Protein 8UK7 (pdb70)

GO terms:
  GO:0043708 cell adhesion involved in biofilm formation (P, IMP)
  GO:0000155 phosphorelay sensor kinase activity (F, IDA)
  GO:0004673 protein histidine kinase activity (F, EXP)
  GO:0005886 plasma membrane (C, EXP)
  GO:0042802 identical protein binding (F, IPI)
  GO:0005515 protein binding (F, IPI)
  GO:0004721 phosphoprotein phosphatase activity (F, IDA)
  GO:0005515 protein binding (F, IDA)
  GO:0005886 plasma membrane (C, IDA)
  GO:0046777 protein autophosphorylation (P, IDA)
  GO:0036460 cellular response to cell envelope stress (P, TAS)
  GO:0007165 signal transduction (P, TAS)
  GO:0000155 phosphorelay sensor kinase activity (F, IMP)
  GO:0009314 response to radiation (P, IMP)

Radius of gyration: 19.1 Å; Cα contacts (8 Å, |Δi|>4): 388; chains: 2; bounding box: 47×44×58 Å

Sequence (233 aa):
MTELLDSEQRRQGLMIEQHVEAELANDPPNDDLMWWRRLFRAIDKWAPPGQRRLLLVTTEGRVIGAERSEMQIIRNFIGQADNADHPQKKKYGRVELLVGPFSVRDGEDNYQLYLIRPASQMTELLDSEQRQGLMIEQHVEAELANDPPNDLMWWRRLFRAIDKWAPPGQRLLLVTTEGRVVIGAERSEMQIIRNFIGQADNADHPQKKKYGRVELVGPFSVRDGEDNYQLYLIRPAS

Nearest PDB structures (foldseek):
  8uk7-assembly1_A  TM=1.009E+00  e=1.358E-24  Escherichia coli K-12
  3v67-assembly1_B  TM=7.926E-01  e=1.369E-06  Vibrio parahaemolyticus
  5ltv-assembly1_A  TM=3.594E-01  e=3.040E-01  Pse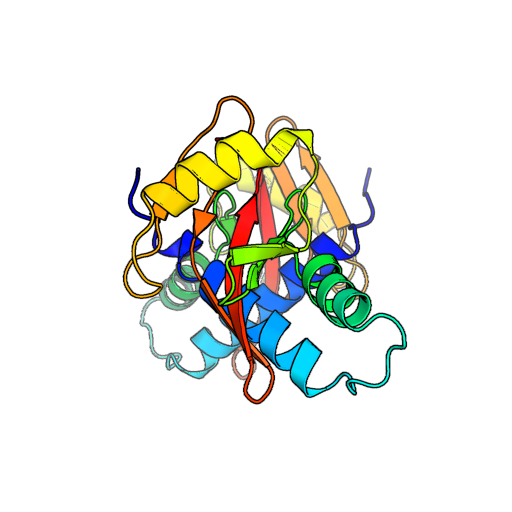udomonas aeruginosa
  8ugb-assembly1_A  TM=2.875E-01  e=7.026E+00  Bos taurus
  8uk7-assembly1_A  TM=9.968E-01  e=1.316E-22  Escherichia coli K-12

Structure (mmCIF, N/CA/C/O backbone):
data_8UK7
#
_entry.id   8UK7
#
_cell.length_a   37.160
_cell.length_b   43.163
_cell.length_c   186.981
_cell.angle_alpha   90.000
_cell.angle_beta   90.000
_cell.angle_gamma   90.000
#
_symmetry.space_group_name_H-M   'P 21 21 21'
#
loop_
_entity.id
_entity.type
_entity.pdbx_description
1 polymer 'Sensor histidine kinase CpxA'
2 water water
#
loop_
_atom_site.group_PDB
_atom_site.id
_atom_site.type_symbol
_atom_site.label_atom_id
_atom_site.label_alt_id
_atom_site.label_comp_id
_atom_site.label_asym_id
_atom_site.label_entity_id
_atom_site.label_seq_id
_atom_site.pdbx_PDB_ins_code
_atom_site.Cartn_x
_atom_site.Cartn_y
_atom_site.Cartn_z
_atom_site.occupancy
_atom_site.B_iso_or_equiv
_atom_site.auth_seq_id
_atom_site.auth_comp_id
_atom_site.auth_asym_id
_atom_site.auth_atom_id
_atom_site.pdbx_PDB_model_num
ATOM 1 N N . MET A 1 10 ? -11.83701 42.97693 23.47729 1.000 79.26670 2 MET A N 1
ATOM 2 C CA . MET A 1 10 ? -12.57918 41.71795 23.40993 1.000 76.04499 2 MET A CA 1
ATOM 3 C C . MET A 1 10 ? -12.48477 41.20198 22.00205 1.000 75.55428 2 MET A C 1
ATOM 4 O O . MET A 1 10 ? -12.72058 41.95845 21.06738 1.000 86.95957 2 MET A O 1
ATOM 18 N N . THR A 1 11 ? -12.17977 39.92022 21.82195 1.000 75.95886 3 THR A N 1
ATOM 19 C CA . THR A 1 11 ? -11.89759 39.38365 20.49679 1.000 70.43517 3 THR A CA 1
ATOM 20 C C . THR A 1 11 ? -12.70361 38.12639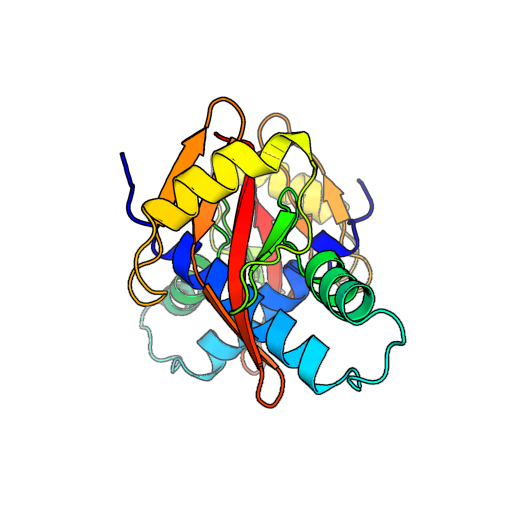 20.19493 1.000 68.34260 3 THR A C 1
ATOM 21 O O . THR A 1 11 ? -13.03047 37.33820 21.08327 1.000 65.66918 3 THR A O 1
ATOM 32 N N . GLU A 1 12 ? -13.00670 37.94204 18.91025 1.000 68.07227 4 GLU A N 1
ATOM 33 C CA . GLU A 1 12 ? -13.70764 36.74269 18.47888 1.000 66.41487 4 GLU A CA 1
ATOM 34 C C . GLU A 1 12 ? -12.80031 35.52862 18.60731 1.000 60.94233 4 GLU A C 1
ATOM 35 O O . GLU A 1 12 ? -11.59328 35.59278 18.35674 1.000 65.71674 4 GLU A O 1
ATOM 47 N N . LEU A 1 13 ? -13.39336 34.39348 18.95641 1.000 58.21381 5 LEU A N 1
ATOM 48 C CA . LEU A 1 13 ? -12.63319 33.15107 18.99264 1.000 55.23040 5 LEU A CA 1
ATOM 49 C C . LEU A 1 13 ? -12.37482 32.60500 17.58523 1.000 63.17253 5 LEU A C 1
ATOM 50 O O . LEU A 1 13 ? -13.16378 32.79570 16.65617 1.000 58.35994 5 LEU A O 1
ATOM 66 N N . LEU A 1 14 ? -11.22677 31.95266 17.42724 1.000 56.00053 6 LEU A N 1
ATOM 67 C CA . LEU A 1 14 ? -10.94704 31.13920 16.25228 1.000 55.86246 6 LEU A CA 1
ATOM 68 C C . LEU A 1 14 ? -11.81397 29.88019 16.28510 1.000 54.48651 6 LEU A C 1
ATOM 69 O O . LEU A 1 14 ? -12.23308 29.42542 17.35476 1.000 55.86954 6 LEU A O 1
ATOM 85 N N . ASP A 1 15 ? -12.06502 29.28731 15.09946 1.000 51.73725 7 ASP A N 1
ATOM 86 C CA . ASP A 1 15 ? -12.85568 28.05287 15.11829 1.000 50.04718 7 ASP A CA 1
ATOM 87 C C . ASP A 1 15 ? -12.23174 27.04083 16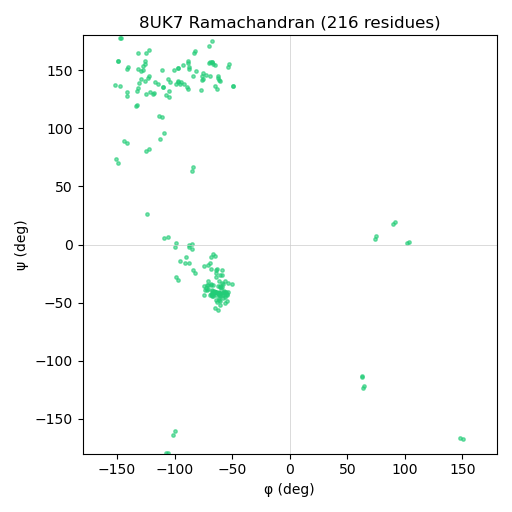.08177 1.000 44.99572 7 ASP A C 1
ATOM 88 O O . ASP A 1 15 ? -12.94267 26.36025 16.83196 1.000 44.68296 7 ASP A O 1
ATOM 97 N N . SER A 1 16 ? -10.88840 26.93612 16.08053 1.000 45.06563 8 SER A N 1
ATOM 98 C CA . SER A 1 16 ? -10.23607 25.98875 16.97308 1.000 44.60149 8 SER A CA 1
ATOM 99 C C . SER A 1 16 ? -10.52887 26.26968 18.45044 1.000 45.24521 8 SER A C 1
ATOM 100 O O . SER A 1 16 ? -10.60575 25.34292 19.24274 1.000 42.54441 8 SER A O 1
ATOM 108 N N . GLU A 1 17 ? -10.64040 27.54786 18.83315 1.000 47.17266 9 GLU A N 1
ATOM 109 C CA . GLU A 1 17 ? -10.88151 27.90129 20.21738 1.000 44.52015 9 GLU A CA 1
ATOM 110 C C . GLU A 1 17 ? -12.31616 27.59222 20.59733 1.000 42.64418 9 GLU A C 1
ATOM 111 O O . GLU A 1 17 ? -12.54955 27.04498 21.65519 1.000 43.69589 9 GLU A O 1
ATOM 123 N N . GLN A 1 18 ? -13.26515 27.84652 19.68942 1.000 41.28926 10 GLN A N 1
ATOM 124 C CA . GLN A 1 18 ? -14.65011 27.44534 19.93955 1.000 46.54874 10 GLN A CA 1
ATOM 125 C C . GLN A 1 18 ? -14.76858 25.92759 20.09522 1.000 41.30762 10 GLN A C 1
ATOM 126 O O . GLN A 1 18 ? -15.47943 25.44274 20.98335 1.000 43.44845 10 GLN A O 1
ATOM 140 N N A ARG A 1 19 ? -14.09070 25.16865 19.22115 0.390 44.10524 11 ARG A N 1
ATOM 141 N N B ARG A 1 19 ? -14.13074 25.15856 19.19730 0.610 44.12180 11 ARG A N 1
ATOM 142 C CA A ARG A 1 19 ? -14.17536 23.71452 19.26623 0.390 43.40366 11 ARG A CA 1
ATOM 143 C CA B ARG A 1 19 ? -14.18949 23.70442 19.31122 0.610 43.38614 11 ARG A CA 1
ATOM 144 C C A ARG A 1 19 ? -13.51191 23.15061 20.51146 0.390 42.56219 11 ARG A C 1
ATOM 145 C C B ARG A 1 19 ? -13.60726 23.24468 20.63127 0.610 42.74981 11 ARG A C 1
ATOM 146 O O A ARG A 1 19 ? -13.94403 22.10600 21.01879 0.390 38.62941 11 ARG A O 1
ATOM 147 O O B ARG A 1 19 ? -14.17842 22.38170 21.31919 0.610 39.11483 11 ARG A O 1
ATOM 188 N N . GLN A 1 20 ? -12.46957 23.82481 21.01460 1.000 39.97926 12 GLN A N 1
ATOM 189 C CA . GLN A 1 20 ? -11.84554 23.39339 22.26345 1.000 39.80271 12 GLN A CA 1
ATOM 190 C C . GLN A 1 20 ? -12.77232 23.62623 23.44890 1.000 32.70482 12 GLN A C 1
ATOM 191 O O . GLN A 1 20 ? -12.87817 22.77686 24.32342 1.000 35.10229 12 GLN A O 1
ATOM 206 N N . GLY A 1 21 ? -13.36484 24.81990 23.52604 1.000 40.02393 13 GLY A N 1
ATOM 207 C CA . GLY A 1 21 ? -14.30198 25.11145 24.59807 1.000 39.42979 13 GLY A CA 1
ATOM 208 C C . GLY A 1 21 ? -15.47772 24.15188 24.64016 1.000 42.71710 13 GLY A C 1
ATOM 209 O O . GLY A 1 21 ? -15.84731 23.65931 25.70995 1.000 41.25120 13 GLY A O 1
ATOM 213 N N . LEU A 1 22 ? -16.09179 23.87888 23.47539 1.000 39.76349 14 LEU A N 1
ATOM 214 C CA . LEU A 1 22 ? -17.23010 22.95477 23.46123 1.000 38.54035 14 LEU A CA 1
ATOM 215 C C . LEU A 1 22 ? -16.80209 21.58595 23.93920 1.000 43.54036 14 LEU A C 1
ATOM 216 O O . LEU A 1 22 ? -17.50170 20.90616 24.69289 1.000 41.75694 14 LEU A O 1
ATOM 232 N N . MET A 1 23 ? -15.62241 21.16362 23.50605 1.000 40.72605 15 MET A N 1
ATOM 233 C CA . MET A 1 23 ? -15.10283 19.87640 23.87799 1.000 33.39287 15 MET A CA 1
ATOM 234 C C . MET A 1 23 ? -14.85081 19.78823 25.36609 1.000 38.18598 15 MET A C 1
ATOM 235 O O . MET A 1 23 ? -15.24825 18.81399 26.02658 1.000 38.81171 15 MET A O 1
ATOM 249 N N . ILE A 1 24 ? -14.27815 20.83854 25.92586 1.000 37.13666 16 ILE A N 1
ATOM 250 C CA . ILE A 1 24 ? -13.98296 20.82839 27.35638 1.000 39.22494 16 ILE A CA 1
ATOM 251 C C . ILE A 1 24 ? -15.28787 20.87179 28.17615 1.000 37.71827 16 ILE A C 1
ATOM 252 O O . ILE A 1 24 ? -15.41940 20.16419 29.18540 1.000 37.99870 16 ILE A O 1
ATOM 268 N N . GLU A 1 25 ? -16.24833 21.72193 27.78642 1.000 36.84507 17 GLU A N 1
ATOM 269 C CA . GLU A 1 25 ? -17.52378 21.79988 28.47815 1.000 37.94563 17 GLU A CA 1
ATOM 270 C C . GLU A 1 25 ? -18.21336 20.43744 28.48592 1.000 41.42828 17 GLU A C 1
ATOM 271 O O . GLU A 1 25 ? -18.74376 20.00917 29.52784 1.000 42.54783 17 GLU A O 1
ATOM 283 N N . GLN A 1 26 ? -18.14758 19.70806 27.37972 1.000 40.74663 18 GLN A N 1
ATOM 284 C CA . GLN A 1 26 ? -18.72932 18.36652 27.31255 1.000 39.96648 18 GLN A CA 1
ATOM 285 C C . GLN A 1 26 ? -18.03704 17.40918 28.26839 1.000 42.57485 18 GLN A C 1
ATOM 286 O O . GLN A 1 26 ? -18.70150 16.57765 28.92958 1.000 43.30068 18 GLN A O 1
ATOM 300 N N . HIS A 1 27 ? -16.71268 17.49757 28.36461 1.000 37.30383 19 HIS A N 1
ATOM 301 C CA . HIS A 1 27 ? -16.02272 16.59273 29.27692 1.000 41.62388 19 HIS A CA 1
ATOM 302 C C . HIS A 1 27 ? -16.31575 16.97041 30.72109 1.000 37.41835 19 HIS A C 1
ATOM 303 O O . HIS A 1 27 ? -16.47770 16.09113 31.57075 1.000 41.29468 19 HIS A O 1
ATOM 317 N N . VAL A 1 28 ? -16.38008 18.26165 31.01858 1.000 35.29721 20 VAL A N 1
ATOM 318 C CA . VAL A 1 28 ? -16.68948 18.65216 32.41136 1.000 39.59935 20 VAL A CA 1
ATOM 319 C C . VAL A 1 28 ? -18.09213 18.22056 32.76462 1.000 40.24623 20 VAL A C 1
ATOM 320 O O . VAL A 1 28 ? -18.33752 17.70776 33.86363 1.000 40.56514 20 VAL A O 1
ATOM 333 N N . GLU A 1 29 ? -19.04300 18.40185 31.83000 1.000 42.05166 21 GLU A N 1
ATOM 334 C CA . GLU A 1 29 ? -20.42972 17.99425 32.07697 1.000 40.15797 21 GLU A CA 1
ATOM 335 C C . GLU A 1 29 ? -20.52397 16.49638 32.31409 1.000 45.39357 21 GLU A C 1
A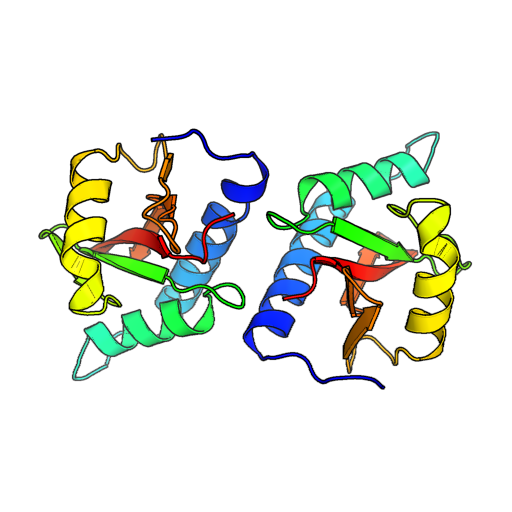TOM 336 O O . GLU A 1 29 ? -21.23660 16.04386 33.22312 1.000 48.33625 21 GLU A O 1
ATOM 348 N N . ALA A 1 30 ? -19.80606 15.71144 31.51670 1.000 42.84244 22 ALA A N 1
ATOM 349 C CA . ALA A 1 30 ? -19.86650 14.26011 31.65660 1.000 49.79378 22 ALA A CA 1
ATOM 350 C C . ALA A 1 30 ? -19.24728 13.82125 32.96492 1.000 46.81341 22 ALA A C 1
ATOM 351 O O . ALA A 1 30 ? -19.78566 12.94182 33.65151 1.000 48.07883 22 ALA A O 1
ATOM 358 N N . GLU A 1 31 ? -18.10856 14.42699 33.31433 1.000 43.83419 23 GLU A N 1
ATOM 359 C CA . GLU A 1 31 ? -17.45352 14.13926 34.58940 1.000 46.62136 23 GLU A CA 1
ATOM 360 C C . GLU A 1 31 ? -18.41513 14.33710 35.74883 1.000 42.96746 23 GLU A C 1
ATOM 361 O O . GLU A 1 31 ? -18.54943 13.46824 36.62529 1.000 50.39537 23 GLU A O 1
ATOM 373 N N . LEU A 1 32 ? -19.10906 15.47700 35.76219 1.000 42.28325 24 LEU A N 1
ATOM 374 C CA . LEU A 1 32 ? -20.01446 15.76886 36.87300 1.000 41.50261 24 LEU A CA 1
ATOM 375 C C . LEU A 1 32 ? -21.20757 14.83859 36.86753 1.000 50.80860 24 LEU A C 1
ATOM 376 O O . LEU A 1 32 ? -21.70579 14.44790 37.93667 1.000 46.52723 24 LEU A O 1
ATOM 392 N N . ALA A 1 33 ? -21.68965 14.45880 35.67367 1.000 45.34119 25 ALA A N 1
ATOM 393 C CA . ALA A 1 33 ? -22.82762 13.55360 35.61372 1.000 49.27592 25 ALA A CA 1
ATOM 394 C C . ALA A 1 33 ? -22.49613 12.19281 36.20731 1.000 54.78245 25 ALA A C 1
ATOM 395 O O . ALA A 1 33 ? -23.38930 11.50256 36.69306 1.000 56.20375 25 ALA A O 1
ATOM 402 N N . ASN A 1 34 ? -21.22998 11.78426 36.16922 1.000 51.50915 26 ASN A N 1
ATOM 403 C CA . ASN A 1 34 ? -20.81385 10.47801 36.65942 1.000 56.48221 26 ASN A CA 1
ATOM 404 C C . ASN A 1 34 ? -20.23126 10.53704 38.06875 1.000 54.82987 26 ASN A C 1
ATOM 405 O O . ASN A 1 34 ? -19.79069 9.50672 38.58295 1.000 57.53192 26 ASN A O 1
ATOM 416 N N . ASP A 1 35 ? -20.18999 11.71160 38.66701 1.000 52.28085 27 ASP A N 1
ATOM 417 C CA . ASP A 1 35 ? -19.57928 11.89242 39.97839 1.000 51.87003 27 ASP A CA 1
ATOM 418 C C . ASP A 1 35 ? -20.69313 12.19890 40.96520 1.000 48.33605 27 ASP A C 1
ATOM 419 O O . ASP A 1 35 ? -21.25619 13.30720 40.91759 1.000 46.02936 27 ASP A O 1
ATOM 428 N N . PRO A 1 36 ? -21.04656 11.30607 41.88707 1.000 52.86517 28 PRO A N 1
ATOM 429 C CA . PRO A 1 36 ? -22.20772 11.57528 42.73813 1.000 49.71372 28 PRO A CA 1
ATOM 430 C C . PRO A 1 36 ? -22.00051 12.81696 43.58026 1.000 49.08586 28 PRO A C 1
ATOM 431 O O . PRO A 1 36 ? -20.89374 13.08249 44.08234 1.000 49.40718 28 PRO A O 1
ATOM 442 N N . PRO A 1 37 ? -23.05299 13.60814 43.79453 1.000 50.48961 29 PRO A N 1
ATOM 443 C CA . PRO A 1 37 ? -22.87008 14.81049 44.62662 1.000 47.57651 29 PRO A CA 1
ATOM 444 C C . PRO A 1 37 ? -22.98620 14.51364 46.12061 1.000 54.46827 29 PRO A C 1
ATOM 445 O O . PRO A 1 37 ? -23.89388 14.98979 46.82846 1.000 55.27908 29 PRO A O 1
ATOM 456 N N . ASN A 1 38 ? -22.02405 13.74708 46.65737 1.000 48.41099 30 ASN A N 1
ATOM 457 C CA . ASN A 1 38 ? -22.03563 13.35967 48.07326 1.000 47.69579 30 ASN A CA 1
ATOM 458 C C . ASN A 1 38 ? -20.85930 13.93230 48.85546 1.000 56.76577 30 ASN A C 1
ATOM 459 O O . ASN A 1 38 ? -20.50876 13.40938 49.93192 1.000 50.23921 30 ASN A O 1
ATOM 470 N N A ASP A 1 39 ? -20.25029 15.01195 48.36590 0.345 54.63649 31 ASP A N 1
ATOM 471 N N B ASP A 1 39 ? -20.26981 15.01653 48.37102 0.655 54.64628 31 ASP A N 1
ATOM 472 C CA A ASP A 1 39 ? -19.11834 15.64116 49.04175 0.345 52.13104 31 ASP A CA 1
ATOM 473 C CA B ASP A 1 39 ? -19.19440 15.65172 49.10594 0.655 51.95082 31 ASP A CA 1
ATOM 474 C C A ASP A 1 39 ? -19.59895 16.54563 50.17615 0.345 59.77356 31 ASP A C 1
ATOM 475 C C B ASP A 1 39 ? -19.71037 16.46202 50.27349 0.655 59.96402 31 ASP A C 1
ATOM 476 O O A ASP A 1 39 ? -20.55217 17.31212 50.01405 0.345 61.92966 31 ASP A O 1
ATOM 477 O O B ASP A 1 39 ? -20.77756 17.08088 50.22667 0.655 62.62212 31 ASP A O 1
ATOM 494 N N . LEU A 1 40 ? -18.91634 16.47309 51.32668 1.000 53.35616 32 LEU A N 1
ATOM 495 C CA . LEU A 1 40 ? -19.22993 17.37718 52.41114 1.000 55.59027 32 LEU A CA 1
ATOM 496 C C . LEU A 1 40 ? -19.00073 18.80609 51.94278 1.000 61.23552 32 LEU A C 1
ATOM 497 O O . LEU A 1 40 ? -19.72771 19.72116 52.33146 1.000 66.57877 32 LEU A O 1
ATOM 513 N N . MET A 1 41 ? -18.01234 19.00438 51.09944 1.000 56.02195 33 MET A N 1
ATOM 514 C CA . MET A 1 41 ? -17.70469 20.30828 50.50200 1.000 60.80165 33 MET A CA 1
ATOM 515 C C . MET A 1 41 ? -18.10486 20.19323 49.03670 1.000 57.76418 33 MET A C 1
ATOM 516 O O . MET A 1 41 ? -17.34876 19.65949 48.22782 1.000 53.06432 33 MET A O 1
ATOM 530 N N . TRP A 1 42 ? -19.32468 20.64344 48.72947 1.000 60.35925 34 TRP A N 1
ATOM 531 C CA . TRP A 1 42 ? -19.86959 20.44030 47.38752 1.000 60.73348 34 TRP A CA 1
ATOM 532 C C . TRP A 1 42 ? -18.96643 21.00935 46.29732 1.000 51.76362 34 TRP A C 1
ATOM 533 O O . TRP A 1 42 ? -18.90648 20.44362 45.19415 1.000 55.03738 34 TRP A O 1
ATOM 554 N N . TRP A 1 43 ? -18.23860 22.09284 46.58593 1.000 47.38508 35 TRP A N 1
ATOM 555 C CA . TRP A 1 43 ? -17.41238 22.73408 45.56002 1.000 51.12712 35 TRP A CA 1
ATOM 556 C C . TRP A 1 43 ? -16.20126 21.89951 45.18179 1.000 50.64343 35 TRP A C 1
ATOM 557 O O . TRP A 1 43 ? -15.60001 22.12659 44.11963 1.000 50.74929 35 TRP A O 1
ATOM 578 N N . ARG A 1 44 ? -15.82601 20.93948 46.00990 1.000 48.25528 36 ARG A N 1
ATOM 579 C CA . ARG A 1 44 ? -14.64302 20.15541 45.70328 1.000 57.70082 36 ARG A CA 1
ATOM 580 C C . ARG A 1 44 ? -14.92357 19.23838 44.52043 1.000 50.85392 36 ARG A C 1
ATOM 581 O O . ARG A 1 44 ? -14.02877 18.94890 43.72113 1.000 46.78071 36 ARG A O 1
ATOM 602 N N . ARG A 1 45 ? -16.14734 18.73787 44.43391 1.000 43.14161 37 ARG A N 1
ATOM 603 C CA . ARG A 1 45 ? -16.57213 17.96577 43.27675 1.000 48.87698 37 ARG A CA 1
ATOM 604 C C . ARG A 1 45 ? -16.41426 18.78460 42.00628 1.000 45.18501 37 ARG A C 1
ATOM 605 O O . ARG A 1 45 ? -15.99337 18.26713 40.96373 1.000 43.09038 37 ARG A O 1
ATOM 626 N N . LEU A 1 46 ? -16.75688 20.06020 42.06324 1.000 44.67050 38 LEU A N 1
ATOM 627 C CA . LEU A 1 46 ? -16.60654 20.90283 40.88593 1.000 45.65029 38 LEU A CA 1
ATOM 628 C C . LEU A 1 46 ? -15.13941 21.10269 40.56190 1.000 50.69722 38 LEU A C 1
ATOM 629 O O . LEU A 1 46 ? -14.73553 21.01805 39.39019 1.000 41.08395 38 LEU A O 1
ATOM 645 N N . PHE A 1 47 ? -14.32947 21.37573 41.59268 1.000 41.79933 39 PHE A N 1
ATOM 646 C CA . PHE A 1 47 ? -12.89300 21.55233 41.36424 1.000 47.02850 39 PHE A CA 1
ATOM 647 C C . PHE A 1 47 ? -12.25502 20.27117 40.80879 1.000 45.24029 39 PHE A C 1
ATOM 648 O O . PHE A 1 47 ? -11.33720 20.34754 39.98398 1.000 48.40273 39 PHE A O 1
ATOM 665 N N . ARG A 1 48 ? -12.70837 19.09077 41.22983 1.000 39.52337 40 ARG A N 1
ATOM 666 C CA . ARG A 1 48 ? -12.11592 17.88379 40.65856 1.000 46.27347 40 ARG A CA 1
ATOM 667 C C . ARG A 1 48 ? -12.33344 17.83532 39.13914 1.000 45.00331 40 ARG A C 1
ATOM 668 O O . ARG A 1 48 ? -11.44005 17.44412 38.35891 1.000 40.35337 40 ARG A O 1
ATOM 689 N N . ALA A 1 49 ? -13.53512 18.21513 38.70787 1.000 44.01359 41 ALA A N 1
ATOM 690 C CA . ALA A 1 49 ? -13.85371 18.14226 37.27928 1.000 45.97779 41 ALA A CA 1
ATOM 691 C C . ALA A 1 49 ? -13.05620 19.15958 36.48178 1.000 41.97558 41 ALA A C 1
ATOM 692 O O . ALA A 1 49 ? -12.52167 18.84148 35.41070 1.000 44.36994 41 ALA A O 1
ATOM 699 N N . ILE A 1 50 ? -12.91933 20.38281 36.98260 1.000 36.90298 42 ILE A N 1
ATOM 700 C CA . ILE A 1 50 ? -12.22473 21.37323 36.17594 1.000 42.49976 42 ILE A CA 1
ATOM 701 C C . ILE A 1 50 ? -10.71773 21.26952 36.29693 1.000 46.74619 42 ILE A C 1
ATOM 702 O O . ILE A 1 50 ? -10.00583 21.65181 35.34954 1.000 44.22947 42 ILE A O 1
ATOM 718 N N . ASP A 1 51 ? -10.20940 20.72396 37.39807 1.000 42.97134 43 ASP A N 1
ATOM 719 C CA . ASP A 1 51 ? -8.77574 20.44797 37.45699 1.000 49.42056 43 ASP A CA 1
ATOM 720 C C . ASP A 1 51 ? -8.39491 19.37905 36.42392 1.000 49.86815 43 ASP A C 1
ATOM 721 O O . ASP A 1 51 ? -7.35617 19.47815 35.76280 1.000 49.28540 43 ASP A O 1
ATOM 730 N N . LYS A 1 52 ? -9.23138 18.35284 36.28384 1.000 40.75291 44 LYS A N 1
ATOM 731 C CA . LYS A 1 52 ? -8.91366 17.20291 35.45842 1.000 44.16314 44 LYS A CA 1
ATOM 732 C C . LYS A 1 52 ? -8.96658 17.54243 33.96821 1.000 42.21797 44 LYS A C 1
ATOM 733 O O . LYS A 1 52 ? -8.19265 16.98527 33.19452 1.000 45.03691 44 LYS A O 1
ATOM 752 N N . TRP A 1 53 ? -9.86218 18.41812 33.55145 1.000 45.67738 45 TRP A N 1
ATOM 753 C CA . TRP A 1 53 ? -10.10007 18.59142 32.11649 1.000 47.07107 45 TRP A CA 1
ATOM 754 C C . TRP A 1 53 ? -9.51862 19.87351 31.57710 1.000 44.75584 45 TRP A C 1
ATOM 755 O O . TRP A 1 53 ? -9.66315 20.15020 30.37268 1.000 41.08465 45 TRP A O 1
ATOM 776 N N . ALA A 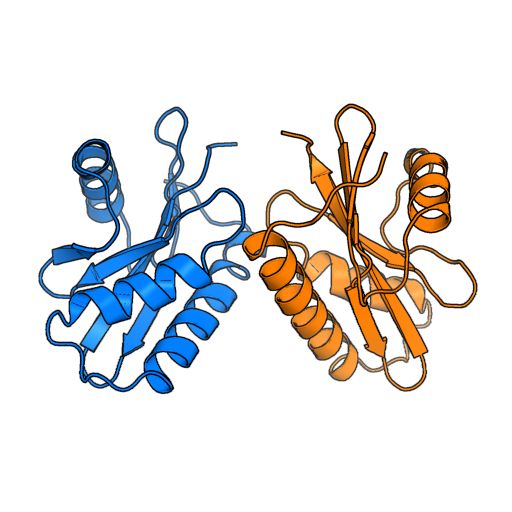1 54 ? -8.76786 20.59860 32.39183 1.000 38.50504 46 ALA A N 1
ATOM 777 C CA . ALA A 1 54 ? -8.06755 21.76991 31.90054 1.000 44.89651 46 ALA A CA 1
ATOM 778 C C . ALA A 1 54 ? -7.01557 21.34742 30.86655 1.000 36.57409 46 ALA A C 1
ATOM 779 O O . ALA A 1 54 ? -6.24147 20.41434 31.08905 1.000 39.87752 46 ALA A O 1
ATOM 786 N N . PRO A 1 55 ? -6.90812 22.05107 29.76427 1.000 37.33089 47 PRO A N 1
ATOM 787 C CA . PRO A 1 55 ? -5.84250 21.69887 28.79126 1.000 42.75138 47 PRO A CA 1
ATOM 788 C C . PRO A 1 55 ? -4.47231 21.99519 29.38059 1.000 47.77770 47 PRO A C 1
ATOM 789 O O . PRO A 1 55 ? -4.36514 22.81888 30.29916 1.000 43.34764 47 PRO A O 1
ATOM 800 N N . PRO A 1 56 ? -3.42250 21.34121 28.89317 1.000 45.41585 48 PRO A N 1
ATOM 801 C CA . PRO A 1 56 ? -2.07624 21.53428 29.45174 1.000 44.54732 48 PRO A CA 1
ATOM 802 C C . PRO A 1 56 ? -1.73049 23.00693 29.57289 1.000 54.80798 48 PRO A C 1
ATOM 803 O O . PRO A 1 56 ? -1.98971 23.80369 28.67900 1.000 53.12261 48 PRO A O 1
ATOM 814 N N . GLY A 1 57 ? -1.14222 23.37487 30.70345 1.000 54.12201 49 GLY A N 1
ATOM 815 C CA . GLY A 1 57 ? -0.69570 24.74289 30.87496 1.000 54.64717 49 GLY A CA 1
ATOM 816 C C . GLY A 1 57 ? -1.78924 25.75690 31.11090 1.000 51.78287 49 GLY A C 1
ATOM 817 O O . GLY A 1 57 ? -1.50581 26.95604 31.20585 1.000 55.31329 49 GLY A O 1
ATOM 821 N N . GLN A 1 58 ? -3.03362 25.32433 31.24065 1.000 49.78062 50 GLN A N 1
ATOM 822 C CA . GLN A 1 58 ? -4.15845 26.22879 31.36730 1.000 44.45150 50 GLN A CA 1
ATOM 823 C C . GLN A 1 58 ? -4.97504 25.83454 32.58890 1.000 40.08733 50 GLN A C 1
ATOM 824 O O . GLN A 1 58 ? -4.74833 24.78760 33.19220 1.000 43.49938 50 GLN A O 1
ATOM 838 N N A ARG A 1 59 ? -5.91887 26.69665 32.95664 0.437 39.72782 51 ARG A N 1
ATOM 839 N N B ARG A 1 59 ? -5.91723 26.69998 32.94252 0.563 39.68001 51 ARG A N 1
ATOM 840 C CA A ARG A 1 59 ? -6.86461 26.38159 34.02348 0.437 41.30983 51 ARG A CA 1
ATOM 841 C CA B ARG A 1 59 ? -6.86785 26.41825 34.01176 0.563 41.28649 51 ARG A CA 1
ATOM 842 C C A ARG A 1 59 ? -8.27293 26.78025 33.61149 0.437 39.27135 51 ARG A C 1
ATOM 843 C C B ARG A 1 59 ? -8.28008 26.72716 33.54952 0.563 39.22011 51 ARG A C 1
ATOM 844 O O A ARG A 1 59 ? -8.48725 27.64009 32.74533 0.437 39.85200 51 ARG A O 1
ATOM 845 O O B ARG A 1 59 ? -8.50453 27.45309 32.56915 0.563 39.64918 51 ARG A O 1
ATOM 886 N N . LEU A 1 60 ? -9.23881 26.14360 34.26681 1.000 37.06476 52 LEU A N 1
ATOM 887 C CA . LEU A 1 60 ? -10.65467 26.39922 34.02487 1.000 31.28424 52 LEU A CA 1
ATOM 888 C C . LEU A 1 60 ? -11.22650 27.06071 35.28677 1.000 36.47760 52 LEU A C 1
ATOM 889 O O . LEU A 1 60 ? -10.77368 26.77152 36.39324 1.000 35.52656 52 LEU A O 1
ATOM 905 N N . LEU A 1 61 ? -12.19869 27.91128 35.07906 1.000 34.95318 53 LEU A N 1
ATOM 906 C CA . LEU A 1 61 ? -12.97993 28.58867 36.11125 1.000 35.73013 53 LEU A CA 1
ATOM 907 C C . LEU A 1 61 ? -14.44196 28.28675 35.91560 1.000 37.22610 53 LEU A C 1
ATOM 908 O O . LEU A 1 61 ? -14.92830 28.23132 34.78638 1.000 38.03881 53 LEU A O 1
ATOM 924 N N . LEU A 1 62 ? -15.17596 28.14160 37.02700 1.000 33.49823 54 LEU A N 1
ATOM 925 C CA . LEU A 1 62 ? -16.61847 28.04004 36.95271 1.000 34.58288 54 LEU A CA 1
ATOM 926 C C . LEU A 1 62 ? -17.21746 29.22931 37.69407 1.000 42.86794 54 LEU A C 1
ATOM 927 O O . LEU A 1 62 ? -16.68097 29.64252 38.73968 1.000 39.53652 54 LEU A O 1
ATOM 943 N N . VAL A 1 63 ? -18.28733 29.80470 37.12626 1.000 36.11984 55 VAL A N 1
ATOM 944 C CA . VAL A 1 63 ? -19.04905 30.89769 37.73271 1.000 41.55964 55 VAL A CA 1
ATOM 945 C C . VAL A 1 63 ? -20.47563 30.41236 37.96095 1.000 43.28584 55 VAL A C 1
ATOM 946 O O . VAL A 1 63 ? -21.08502 29.83010 37.06639 1.000 39.61844 55 VAL A O 1
ATOM 959 N N . THR A 1 64 ? -20.99333 30.61669 39.18162 1.000 40.81442 56 THR A N 1
ATOM 960 C CA . THR A 1 64 ? -22.33514 30.18615 39.50871 1.000 44.96338 56 THR A CA 1
ATOM 961 C C . THR A 1 64 ? -23.34498 31.21126 39.01839 1.000 48.08876 56 THR A C 1
ATOM 962 O O . THR A 1 64 ? -23.01488 32.34925 38.69863 1.000 46.21971 56 THR A O 1
ATOM 973 N N . THR A 1 65 ? -24.61528 30.81452 39.00037 1.000 56.14543 57 THR A N 1
ATOM 974 C CA . THR A 1 65 ? -25.63678 31.77603 38.60935 1.000 58.03966 57 THR A CA 1
ATOM 975 C C . THR A 1 65 ? -25.70377 32.93307 39.60560 1.000 64.22766 57 THR A C 1
ATOM 976 O O . THR A 1 65 ? -26.11468 34.03172 39.23282 1.000 73.16658 57 THR A O 1
ATOM 987 N N . GLU A 1 66 ? -25.23407 32.72972 40.83386 1.000 60.07683 58 GLU A N 1
ATOM 988 C CA . GLU A 1 66 ? -25.19024 33.77270 41.85750 1.000 65.65875 58 GLU A CA 1
ATOM 989 C C . GLU A 1 66 ? -23.95153 34.64605 41.77808 1.000 65.63741 58 GLU A C 1
ATOM 990 O O . GLU A 1 66 ? -23.77412 35.50023 42.65041 1.000 60.64476 58 GLU A O 1
ATOM 1002 N N . GLY A 1 67 ? -23.05789 34.41035 40.81561 1.000 52.54393 59 GLY A N 1
ATOM 1003 C CA . GLY A 1 67 ? -21.93024 35.29860 40.61494 1.000 54.97688 59 GLY A CA 1
ATOM 1004 C C . GLY A 1 67 ? -20.69577 34.93999 41.40300 1.000 43.83128 59 GLY A C 1
ATOM 1005 O O . GLY A 1 67 ? -19.81508 35.79046 41.57244 1.000 51.88378 59 GLY A O 1
ATOM 1009 N N . ARG A 1 68 ? -20.60651 33.71824 41.88884 1.000 39.90486 60 ARG A N 1
ATOM 1010 C CA . ARG A 1 68 ? -19.45494 33.24713 42.64105 1.000 49.09719 60 ARG A CA 1
ATOM 1011 C C . ARG A 1 68 ? -18.52377 32.48010 41.71183 1.000 38.94991 60 ARG A C 1
ATOM 1012 O O . ARG A 1 68 ? -18.99667 31.67118 40.91050 1.000 39.75703 60 ARG A O 1
ATOM 1033 N N . VAL A 1 69 ? -17.22029 32.68128 41.88963 1.000 41.02857 61 VAL A N 1
ATOM 1034 C CA . VAL A 1 69 ? -16.19442 32.08909 41.01238 1.000 38.44539 61 VAL A CA 1
ATOM 1035 C C . VAL A 1 69 ? -15.52116 30.92576 41.73609 1.000 41.79158 61 VAL A C 1
ATOM 1036 O O . VAL A 1 69 ? -15.01571 31.08226 42.84477 1.000 46.71596 61 VAL A O 1
ATOM 1049 N N . ILE A 1 70 ? -15.48306 29.76355 41.09070 1.000 34.69946 62 ILE A N 1
ATOM 1050 C CA . ILE A 1 70 ? -14.80492 28.59106 41.58355 1.000 39.99898 62 ILE A CA 1
ATOM 1051 C C . ILE A 1 70 ? -13.55161 28.39045 40.73997 1.000 43.51492 62 ILE A C 1
ATOM 1052 O O . ILE A 1 70 ? -13.64265 28.30797 39.52001 1.000 38.86522 62 ILE A O 1
ATOM 1068 N N . GLY A 1 71 ? -12.40414 28.23857 41.40247 1.000 40.70018 63 GLY A N 1
ATOM 1069 C CA . GLY A 1 71 ? -11.16952 27.91588 40.72339 1.000 42.29387 63 GLY A CA 1
ATOM 1070 C C . GLY A 1 71 ? -10.21395 29.06173 40.54467 1.000 43.79549 63 GLY A C 1
ATOM 1071 O O . GLY A 1 71 ? -9.14994 28.86228 39.96163 1.000 46.21522 63 GLY A O 1
ATOM 1075 N N . ALA A 1 72 ? -10.54086 30.24713 41.03874 1.000 42.13538 64 ALA A N 1
ATOM 1076 C CA . ALA A 1 72 ? -9.73473 31.43093 40.80114 1.000 40.66283 64 ALA A CA 1
ATOM 1077 C C . ALA A 1 72 ? -8.80470 31.67886 41.98102 1.000 58.09997 64 ALA A C 1
ATOM 1078 O O . ALA A 1 72 ? -9.09413 31.29548 43.12211 1.000 52.32193 64 ALA A O 1
ATOM 1085 N N . GLU A 1 73 ? -7.67496 32.31142 41.68363 1.000 55.21717 65 GLU A N 1
ATOM 1086 C CA . GLU A 1 73 ? -6.80682 32.87716 42.70384 1.000 61.16066 65 GLU A CA 1
ATOM 1087 C C . GLU A 1 73 ? -7.23137 34.30430 43.02594 1.000 59.66422 65 GLU A C 1
ATOM 1088 O O . GLU A 1 73 ? -7.85597 34.98970 42.21740 1.000 57.29588 65 GLU A O 1
ATOM 1100 N N . ARG A 1 74 ? -6.87580 34.75706 44.23819 1.000 67.90837 66 ARG A N 1
ATOM 1101 C CA . ARG A 1 74 ? -7.21578 36.11752 44.64095 1.000 70.97082 66 ARG A CA 1
ATOM 1102 C C . ARG A 1 74 ? -6.66059 37.12870 43.65253 1.000 71.23185 66 ARG A C 1
ATOM 1103 O O . ARG A 1 74 ? -7.33493 38.10324 43.30123 1.000 68.66727 66 ARG A O 1
ATOM 1124 N N . SER A 1 75 ? -5.43193 36.89682 43.18433 1.000 73.41288 67 SER A N 1
ATOM 1125 C CA . SER A 1 75 ? -4.77991 37.78434 42.23324 1.000 74.94573 67 SER A CA 1
ATOM 1126 C C . SER A 1 75 ? -5.55961 37.94106 40.93326 1.000 72.05576 67 SER A C 1
ATOM 1127 O O . SER A 1 75 ? -5.37045 38.93263 40.21947 1.000 69.69263 67 SER A O 1
ATOM 1135 N N . GLU A 1 76 ? -6.41961 36.98905 40.60827 1.000 66.84929 68 GLU A N 1
ATOM 1136 C CA . GLU A 1 76 ? -7.11759 36.98653 39.32961 1.000 64.09576 68 GLU A CA 1
ATOM 1137 C C . GLU A 1 76 ? -8.50158 37.61606 39.37095 1.000 64.66535 68 GLU A C 1
ATOM 1138 O O . GLU A 1 76 ? -9.05689 37.90391 38.30328 1.000 60.26543 68 GLU A O 1
ATOM 1150 N N . MET A 1 77 ? -9.07215 37.83967 40.55773 1.000 64.13841 69 MET A N 1
ATOM 1151 C CA . MET A 1 77 ? -10.45648 38.30240 40.62603 1.000 61.73172 69 MET A CA 1
ATOM 1152 C C . MET A 1 77 ? -10.66191 39.61728 39.88174 1.000 62.00798 69 MET A C 1
ATOM 1153 O O . MET A 1 77 ? -11.73289 39.83448 39.30973 1.000 58.27288 69 MET A O 1
ATOM 1167 N N . GLN A 1 78 ? -9.67062 40.50974 39.87906 1.000 66.40577 70 GLN A N 1
ATOM 1168 C CA . GLN A 1 78 ? -9.84764 41.78967 39.19358 1.000 70.44515 70 GLN A CA 1
ATOM 1169 C C . GLN A 1 78 ? -10.03936 41.59423 37.68588 1.000 65.53106 70 GLN A C 1
ATOM 1170 O O . GLN A 1 78 ? -10.94808 42.18081 37.08457 1.000 66.41899 70 GLN A O 1
ATOM 1184 N N . ILE A 1 79 ? -9.19501 40.78297 37.05135 1.000 66.50001 71 ILE A N 1
ATOM 1185 C CA . ILE A 1 79 ? -9.32810 40.63586 35.60092 1.000 65.91334 71 ILE A CA 1
ATOM 1186 C C . ILE A 1 79 ? -10.54235 39.77833 35.27104 1.000 63.52593 71 ILE A C 1
ATOM 1187 O O . ILE A 1 79 ? -11.24858 40.03168 34.28538 1.000 62.50980 71 ILE A O 1
ATOM 1203 N N . ILE A 1 80 ? -10.82101 38.76475 36.10460 1.000 63.91137 72 ILE A N 1
ATOM 1204 C CA . ILE A 1 80 ? -12.00335 37.93393 35.88881 1.000 58.37240 72 ILE A CA 1
ATOM 1205 C C . ILE A 1 80 ? -13.24107 38.79585 35.95146 1.000 54.25454 72 ILE A C 1
ATOM 1206 O O . ILE A 1 80 ? -14.15795 38.66307 35.13787 1.000 56.60984 72 ILE A O 1
ATOM 1222 N N . ARG A 1 81 ? -13.27884 39.69657 36.93353 1.000 61.07768 73 ARG A N 1
ATOM 1223 C CA . ARG A 1 81 ? -14.38145 40.62849 37.07915 1.000 57.33080 73 ARG A CA 1
ATOM 1224 C C . ARG A 1 81 ? -14.48339 41.53067 35.84982 1.000 64.17533 73 ARG A C 1
ATOM 1225 O O . ARG A 1 81 ? -15.56704 41.73809 35.29258 1.000 59.85396 73 ARG A O 1
ATOM 1246 N N . ASN A 1 82 ? -13.35803 42.08970 35.41655 1.000 65.90514 74 ASN A N 1
ATOM 1247 C CA . ASN A 1 82 ? -13.37802 42.95074 34.23800 1.000 68.18453 74 ASN A CA 1
ATOM 1248 C C . ASN A 1 82 ? -13.86297 42.20554 32.99170 1.000 66.14980 74 ASN A C 1
ATOM 1249 O O . ASN A 1 82 ? -14.66275 42.73357 32.20908 1.000 69.21355 74 ASN A O 1
ATOM 1260 N N . PHE A 1 83 ? -13.37212 40.99031 32.78422 1.000 63.77750 75 PHE A N 1
ATOM 1261 C CA . PHE A 1 83 ? -13.73861 40.22165 31.59986 1.000 64.31791 75 PHE A CA 1
ATOM 1262 C C . PHE A 1 83 ? -15.23096 39.91766 31.57303 1.000 68.29178 75 PHE A C 1
ATOM 1263 O O . PHE A 1 83 ? -15.92779 40.26971 30.61814 1.000 72.58369 75 PHE A O 1
ATOM 1280 N N . ILE A 1 84 ? -15.74330 39.26650 32.62828 1.000 69.20242 76 ILE A N 1
ATOM 1281 C CA . ILE A 1 84 ? -17.15711 38.89235 32.66660 1.000 66.98858 76 ILE A CA 1
ATOM 1282 C C . ILE A 1 84 ? -18.05905 40.11386 32.61509 1.000 75.40033 76 ILE A C 1
ATOM 1283 O O . ILE A 1 84 ? -19.17317 40.04764 32.08330 1.000 80.66218 76 ILE A O 1
ATOM 1299 N N . GLY A 1 85 ? -17.61604 41.24041 33.16270 1.000 77.43357 77 GLY A N 1
ATOM 1300 C CA . GLY A 1 85 ? -18.41711 42.44441 33.05193 1.000 79.61391 77 GLY A CA 1
ATOM 1301 C C . GLY A 1 85 ? -18.68171 42.83129 31.61003 1.000 80.79190 77 GLY A C 1
ATOM 1302 O O . GLY A 1 85 ? -19.67880 43.49511 31.31486 1.000 86.48626 77 GLY A O 1
ATOM 1306 N N . GLN A 1 86 ? -17.79386 42.43529 30.69367 1.000 85.98108 78 GLN A N 1
ATOM 1307 C CA . GLN A 1 86 ? -17.97306 42.68691 29.27099 1.000 82.91506 78 GLN A CA 1
ATOM 1308 C C . GLN A 1 86 ? -18.52172 41.49029 28.49816 1.000 88.05577 78 GLN A C 1
ATOM 1309 O O . GLN A 1 86 ? -19.18152 41.68249 27.47502 1.000 97.80951 78 GLN A O 1
ATOM 1323 N N . ALA A 1 87 ? -18.26266 40.26868 28.95769 1.000 89.53901 79 ALA A N 1
ATOM 1324 C CA . ALA A 1 87 ? -18.64953 39.05640 28.23053 1.000 89.48525 79 ALA A CA 1
ATOM 1325 C C . ALA A 1 87 ? -20.13030 39.05978 27.86722 1.000 97.00546 79 ALA A C 1
ATOM 1326 O O . ALA A 1 87 ? -20.94447 39.72643 28.50032 1.000 99.89217 79 ALA A O 1
ATOM 1333 N N . ASP A 1 88 ? -20.47288 38.31325 26.80783 1.000 100.14682 80 ASP A N 1
ATOM 1334 C CA . ASP A 1 88 ? -21.86018 38.07705 26.43478 1.000 106.35192 80 ASP A CA 1
ATOM 1335 C C . ASP A 1 88 ? -22.28853 36.68048 26.90506 1.000 92.06497 80 ASP A C 1
ATOM 1336 O O . ASP A 1 88 ? -21.59448 36.03756 27.70387 1.000 83.80486 80 ASP A O 1
ATOM 1345 N N . ASN A 1 89 ? -23.39556 36.18001 26.35711 1.000 93.54525 81 ASN A N 1
ATOM 1346 C CA . ASN A 1 89 ? -23.86713 34.84221 26.66296 1.000 90.06188 81 ASN A CA 1
ATOM 1347 C C . ASN A 1 89 ? -22.90676 33.80308 26.11582 1.000 72.48198 81 ASN A C 1
ATOM 1348 O O . ASN A 1 89 ? -21.92630 34.11502 25.42055 1.000 79.11774 81 ASN A O 1
ATOM 1359 N N . ALA A 1 90 ? -23.19849 32.54208 26.44321 1.000 68.34820 82 ALA A N 1
ATOM 1360 C CA . ALA A 1 90 ? -22.51681 31.42950 25.80261 1.000 73.81055 82 ALA A CA 1
ATOM 1361 C C . ALA A 1 90 ? -22.83202 31.34662 24.30903 1.000 75.69757 82 ALA A C 1
ATOM 1362 O O . ALA A 1 90 ? -22.18232 30.56200 23.60208 1.000 65.77478 82 ALA A O 1
ATOM 1369 N N . ASP A 1 91 ? -23.80748 32.12930 23.82906 1.000 77.09282 83 ASP A N 1
ATOM 1370 C CA . ASP A 1 91 ? -24.05865 32.25444 22.39983 1.000 82.60430 83 ASP A CA 1
ATOM 1371 C C . ASP A 1 91 ? -22.94202 32.99010 21.67814 1.000 83.73819 83 ASP A C 1
ATOM 1372 O O . ASP A 1 91 ? -22.86324 32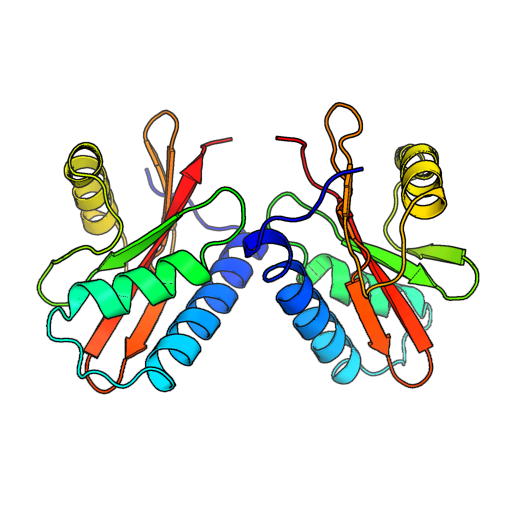.91622 20.44620 1.000 92.86782 83 ASP A O 1
ATOM 1381 N N . HIS A 1 92 ? -22.07684 33.69211 22.40991 1.000 75.87925 84 HIS A N 1
ATOM 1382 C CA . HIS A 1 92 ? -20.99712 34.46255 21.80469 1.000 70.07819 84 HIS A CA 1
ATOM 1383 C C . HIS A 1 92 ? -19.81801 34.54655 22.75856 1.000 63.00052 84 HIS A C 1
ATOM 1384 O O . HIS A 1 92 ? -19.53799 35.60071 23.34009 1.000 63.67740 84 HIS A O 1
ATOM 1398 N N . PRO A 1 93 ? -19.09168 33.44578 22.92236 1.000 59.29762 85 PRO A N 1
ATOM 1399 C CA . PRO A 1 93 ? -17.84670 33.48764 23.69188 1.000 50.69776 85 PRO A CA 1
ATOM 1400 C C . PRO A 1 93 ? -16.78659 34.33044 23.00719 1.000 63.57147 85 PRO A C 1
ATOM 1401 O O . PRO A 1 93 ? -16.79168 34.51146 21.77962 1.000 62.19441 85 PRO A O 1
ATOM 1412 N N . GLN A 1 94 ? -15.86859 34.84382 23.81903 1.000 51.32955 86 GLN A N 1
ATOM 1413 C CA . GLN A 1 94 ? -14.85608 35.77960 23.36606 1.000 52.40955 86 GLN A CA 1
ATOM 1414 C C . GLN A 1 94 ? -13.57957 35.56828 24.17515 1.000 51.06845 86 GLN A C 1
ATOM 1415 O O . GLN A 1 94 ? -13.51972 34.73056 25.08172 1.000 44.92874 86 GLN A O 1
ATOM 1429 N N . LYS A 1 95 ? -12.54582 36.34089 23.83153 1.000 52.77913 87 LYS A N 1
ATOM 1430 C CA . LYS A 1 95 ? -11.26828 36.24910 24.51438 1.000 47.73053 87 LYS A CA 1
ATOM 1431 C C . LYS A 1 95 ? -10.68937 37.63836 24.69926 1.000 58.12371 87 LYS A C 1
ATOM 1432 O O . LYS A 1 95 ? -11.00086 38.57766 23.95586 1.000 58.67590 87 LYS A O 1
ATOM 1451 N N . LYS A 1 96 ? -9.88167 37.77345 25.74101 1.000 52.83982 88 LYS A N 1
ATOM 1452 C CA . LYS A 1 96 ? -9.21769 39.03551 26.01029 1.000 58.96160 88 LYS A CA 1
ATOM 1453 C C . LYS A 1 96 ? -7.91603 38.74660 26.72782 1.000 63.44607 88 LYS A C 1
ATOM 1454 O O . LYS A 1 96 ? -7.87157 37.91492 27.63662 1.000 59.18268 88 LYS A O 1
ATOM 1473 N N . LYS A 1 97 ? -6.86509 39.44560 26.31133 1.000 60.01647 89 LYS A N 1
ATOM 1474 C CA . LYS A 1 97 ? -5.54804 39.33947 26.92181 1.000 60.54506 89 LYS A CA 1
ATOM 1475 C C . LYS A 1 97 ? -5.41661 40.32804 28.06927 1.000 65.75686 89 LYS A C 1
ATOM 1476 O O . LYS A 1 97 ? -5.84473 41.48155 27.97498 1.000 72.07283 89 LYS A O 1
ATOM 1495 N N . TYR A 1 98 ? -4.86451 39.85420 29.17438 1.000 68.47156 90 TYR A N 1
ATOM 1496 C CA . TYR A 1 98 ? -4.56434 40.69238 30.32692 1.000 67.50273 90 TYR A CA 1
ATOM 1497 C C . TYR A 1 98 ? -3.08743 40.51301 30.63862 1.000 69.74338 90 TYR A C 1
ATOM 1498 O O . TYR A 1 98 ? -2.72084 39.75171 31.53731 1.000 77.55578 90 TYR A O 1
ATOM 1516 N N . GLY A 1 99 ? -2.23951 41.21081 29.89087 1.000 70.20622 91 GLY A N 1
ATOM 1517 C CA . GLY A 1 99 ? -0.81153 41.06418 30.05667 1.000 74.97848 91 GLY A CA 1
ATOM 1518 C C . GLY A 1 99 ? -0.36120 39.65557 29.73375 1.000 76.46013 91 GLY A C 1
ATOM 1519 O O . GLY A 1 99 ? -0.48275 39.21119 28.58741 1.000 74.78369 91 GLY A O 1
ATOM 1523 N N . ARG A 1 100 ? 0.12316 38.92415 30.73778 1.000 73.76750 92 ARG A N 1
ATOM 1524 C CA . ARG A 1 100 ? 0.66508 37.58674 30.50455 1.000 80.86640 92 ARG A CA 1
ATOM 1525 C C . ARG A 1 100 ? -0.39997 36.49059 30.49556 1.000 74.95927 92 ARG A C 1
ATOM 1526 O O . ARG A 1 100 ? -0.06661 35.32944 30.23001 1.000 73.33650 92 ARG A O 1
ATOM 1547 N N . VAL A 1 101 ? -1.66305 36.80605 30.76315 1.000 71.69475 93 VAL A N 1
ATOM 1548 C CA . VAL A 1 101 ? -2.71613 35.80443 30.73062 1.000 64.32396 93 VAL A CA 1
ATOM 1549 C C . VAL A 1 101 ? -3.82084 36.24964 29.77908 1.000 65.43993 93 VAL A C 1
ATOM 1550 O O . VAL A 1 101 ? -3.92407 37.41544 29.39930 1.000 67.81497 93 VAL A O 1
ATOM 1563 N N . GLU A 1 102 ? -4.67475 35.28721 29.42876 1.000 56.49081 94 GLU A N 1
ATOM 1564 C CA . GLU A 1 102 ? -5.78913 35.51718 28.53134 1.000 54.67181 94 GLU A CA 1
ATOM 1565 C C . GLU A 1 102 ? -6.99023 34.75189 29.05651 1.000 50.35745 94 GLU A C 1
ATOM 1566 O O . GLU A 1 102 ? -6.86073 33.59298 29.45652 1.000 46.02946 94 GLU A O 1
ATOM 1578 N N A LEU A 1 103 ? -8.14821 35.39275 29.05102 0.382 51.05530 95 LEU A N 1
ATOM 1579 N N B LEU A 1 103 ? -8.14426 35.40503 29.06452 0.618 51.00916 95 LEU A N 1
ATOM 1580 C CA A LEU A 1 103 ? -9.38314 34.74646 29.46179 0.382 48.35193 95 LEU A CA 1
ATOM 1581 C CA B LEU A 1 103 ? -9.39164 34.76920 29.45916 0.618 48.29075 95 LEU A CA 1
ATOM 1582 C C A LEU A 1 103 ? -10.23792 34.45407 28.24139 0.382 46.93720 95 LEU A C 1
ATOM 1583 C C B LEU A 1 103 ? -10.21846 34.44467 28.22640 0.618 46.84187 95 LEU A C 1
ATOM 1584 O O A LEU A 1 103 ? -10.31307 35.26649 27.31817 0.382 50.76762 95 LEU A O 1
ATOM 1585 O O B LEU A 1 103 ? -10.26077 35.22807 27.27795 0.618 50.77002 95 LEU A O 1
ATOM 1616 N N . VAL A 1 104 ? -10.88140 33.29181 28.25229 1.000 42.24024 96 VAL A N 1
ATOM 1617 C CA . VAL A 1 104 ? -11.68154 32.80118 27.14294 1.000 42.37539 96 VAL A CA 1
ATOM 1618 C C . VAL A 1 104 ? -13.01436 32.28913 27.68943 1.000 42.87534 96 VAL A C 1
ATOM 1619 O O . VAL A 1 104 ? -13.03561 31.42688 28.57319 1.000 40.92056 96 VAL A O 1
ATOM 1632 N N . GLY A 1 105 ? -14.10259 32.76525 27.12018 1.000 44.40203 97 GLY A N 1
ATOM 1633 C CA . GLY A 1 105 ? -15.42287 32.25075 27.40847 1.000 41.11580 97 GLY A CA 1
ATOM 1634 C C . GLY A 1 105 ? -16.49598 33.29392 27.25054 1.000 43.38553 97 GLY A C 1
ATOM 1635 O O . GLY A 1 105 ? -16.27205 34.38185 26.71253 1.000 48.17526 97 GLY A O 1
ATOM 1639 N N . PRO A 1 106 ? -17.71594 32.99577 27.74844 1.000 43.01646 98 PRO A N 1
ATOM 1640 C CA . PRO A 1 106 ? -18.03503 31.76362 28.46753 1.000 40.81524 98 PRO A CA 1
ATOM 1641 C C . PRO A 1 106 ? -18.46906 30.56506 27.64472 1.000 41.81125 98 PRO A C 1
ATOM 1642 O O . PRO A 1 106 ? -19.04404 30.72496 26.56568 1.000 44.50039 98 PRO A O 1
ATOM 1653 N N . PHE A 1 107 ? -18.21375 29.39366 28.17434 1.000 36.50595 99 PHE A N 1
ATOM 1654 C CA . PHE A 1 107 ? -18.83234 28.13485 27.80751 1.000 36.71303 99 PHE A CA 1
ATOM 1655 C C . PHE A 1 107 ? -19.81647 27.75112 28.90606 1.000 40.05550 99 PHE A C 1
ATOM 1656 O O . PHE A 1 107 ? -20.03737 28.50078 29.84778 1.000 43.89958 99 PHE A O 1
ATOM 1673 N N . SER A 1 108 ? -20.46106 26.61305 28.73690 1.000 41.36072 100 SER A N 1
ATOM 1674 C CA . SER A 1 108 ? -21.66766 26.31204 29.50707 1.000 44.24724 100 SER A CA 1
ATOM 1675 C C . SER A 1 108 ? -21.55309 24.91459 30.04931 1.000 45.47251 100 SER A C 1
ATOM 1676 O O . SER A 1 108 ? -21.23958 23.99279 29.29722 1.000 46.83323 100 SER A O 1
ATOM 1684 N N . VAL A 1 109 ? -21.84644 24.75778 31.35785 1.000 42.95331 101 VAL A N 1
ATOM 1685 C CA . VAL A 1 109 ? -21.76909 23.46235 32.02178 1.000 42.78487 101 VAL A CA 1
ATOM 1686 C C . VAL A 1 109 ? -23.03983 23.28142 32.84297 1.000 42.03102 101 VAL A C 1
ATOM 1687 O O . VAL A 1 109 ? -23.36239 24.13528 33.67677 1.000 45.51851 101 VAL A O 1
ATOM 1700 N N . ARG A 1 110 ? -23.79611 22.24270 32.51642 1.000 50.39360 102 ARG A N 1
ATOM 1701 C CA . ARG A 1 110 ? -24.98908 21.84207 33.26017 1.000 52.28041 102 ARG A CA 1
ATOM 1702 C C . ARG A 1 110 ? -24.60631 20.77722 34.27116 1.000 52.04257 102 ARG A C 1
ATOM 1703 O O . ARG A 1 110 ? -23.79859 19.88854 33.99138 1.000 56.26593 102 ARG A O 1
ATOM 1724 N N . ASP A 1 111 ? -25.18857 20.87379 35.45858 1.000 56.65566 103 ASP A N 1
ATOM 1725 C CA . ASP A 1 111 ? -24.95370 19.89744 36.51472 1.000 56.93777 103 ASP A CA 1
ATOM 1726 C C . ASP A 1 111 ? -26.30197 19.76826 37.23249 1.000 61.61021 103 ASP A C 1
ATOM 1727 O O . ASP A 1 111 ? -26.61102 20.53755 38.14517 1.000 66.72917 103 ASP A O 1
ATOM 1736 N N . GLY A 1 112 ? -27.12569 18.86161 36.75181 1.000 59.22690 104 GLY A N 1
ATOM 1737 C CA . GLY A 1 112 ? -28.47106 18.73089 37.29151 1.000 65.73132 104 GLY A CA 1
ATOM 1738 C C . GLY A 1 112 ? -29.26626 19.99966 37.02761 1.000 82.20416 104 GLY A C 1
ATOM 1739 O O . GLY A 1 112 ? -29.39605 20.44973 35.87967 1.000 81.49898 104 GLY A O 1
ATOM 1743 N N . GLU A 1 113 ? -29.78777 20.61015 38.09451 1.000 71.43163 105 GLU A N 1
ATOM 1744 C CA . GLU A 1 113 ? -30.52766 21.85466 37.95552 1.000 81.14353 105 GLU A CA 1
ATOM 1745 C C . GLU A 1 113 ? -29.62168 23.07189 37.99594 1.000 83.58401 105 GLU A C 1
ATOM 1746 O O . GLU A 1 113 ? -30.05434 24.16068 37.60526 1.000 84.46255 105 GLU A O 1
ATOM 1758 N N . ASP A 1 114 ? -28.37983 22.91388 38.45918 1.000 74.51813 106 ASP A N 1
ATOM 1759 C CA . ASP A 1 114 ? -27.45225 24.02433 38.50347 1.000 65.33931 106 ASP A CA 1
ATOM 1760 C C . ASP A 1 114 ? -26.77678 24.19664 37.15114 1.000 62.84636 106 ASP A C 1
ATOM 1761 O O . ASP A 1 114 ? -26.40293 23.22610 36.48215 1.000 59.24620 106 ASP A O 1
ATOM 1770 N N . ASN A 1 115 ? -26.51535 25.43859 36.81178 1.000 58.99361 107 ASN A N 1
ATOM 1771 C CA . ASN A 1 115 ? -25.81475 25.76872 35.58693 1.000 53.93117 107 ASN A CA 1
ATOM 1772 C C . ASN A 1 115 ? -24.67910 26.70156 35.93529 1.000 49.84205 107 ASN A C 1
ATOM 1773 O O . ASN A 1 115 ? -24.80041 27.54191 36.82576 1.000 53.11472 107 ASN A O 1
ATOM 1784 N N . TYR A 1 116 ? -23.56358 26.50649 35.24506 1.000 49.58849 108 TYR A N 1
ATOM 1785 C CA . TYR A 1 116 ? -22.35626 27.28268 35.45725 1.000 42.39831 108 TYR A CA 1
ATOM 1786 C C . TYR A 1 116 ? -21.91266 27.84035 34.12159 1.000 42.95420 108 TYR A C 1
ATOM 1787 O O . TYR A 1 116 ? -22.22523 27.28515 33.05869 1.000 42.57118 108 TYR A O 1
ATOM 1805 N N . GLN A 1 117 ? -21.21525 28.93997 34.18995 1.000 42.10335 109 GLN A N 1
ATOM 1806 C CA . GLN A 1 117 ? -20.38627 29.38204 33.05652 1.000 38.25308 109 GLN A CA 1
ATOM 1807 C C . GLN A 1 117 ? -18.97560 28.90750 33.26811 1.000 43.01276 109 GLN A C 1
ATOM 1808 O O . GLN A 1 117 ? -18.43392 28.97225 34.38060 1.000 37.63037 109 GLN A O 1
ATOM 1822 N N . LEU A 1 118 ? -18.36324 28.43021 32.19327 1.000 39.41160 110 LEU A N 1
ATOM 1823 C CA . LEU A 1 118 ? -16.99091 27.93695 32.20870 1.000 39.92427 110 LEU A CA 1
ATOM 1824 C C . LEU A 1 118 ? -16.11000 28.91875 31.44138 1.000 40.09207 110 LEU A C 1
ATOM 1825 O O . LEU A 1 118 ? -16.50156 29.39713 30.36707 1.000 38.21763 110 LEU A O 1
ATOM 1841 N N . TYR A 1 119 ? -14.96325 29.21204 32.01388 1.000 38.20338 111 TYR A N 1
ATOM 1842 C CA . TYR A 1 119 ? -13.96888 30.06253 31.37852 1.000 39.24814 111 TYR A CA 1
ATOM 1843 C C . TYR A 1 119 ? -12.65585 29.33340 31.38767 1.000 34.19921 111 TYR A C 1
ATOM 1844 O O . TYR A 1 119 ? -12.33938 28.53399 32.29554 1.000 38.29210 111 TYR A O 1
ATOM 1862 N N . LEU A 1 120 ? -11.83791 29.63818 30.37331 1.000 36.82287 112 LEU A N 1
ATOM 1863 C CA . LEU A 1 120 ? -10.45937 29.19667 30.39955 1.000 37.98352 112 LEU A CA 1
ATOM 1864 C C . LEU A 1 120 ? -9.54990 30.37417 30.70332 1.000 41.38667 112 LEU A C 1
ATOM 1865 O O . LEU A 1 120 ? -9.79871 31.49612 30.24596 1.000 41.66409 112 LEU A O 1
ATOM 1881 N N . ILE A 1 121 ? -8.50610 30.11862 31.48240 1.000 41.06742 113 ILE A N 1
ATOM 1882 C CA . ILE A 1 121 ? -7.44780 31.09706 31.69250 1.000 39.23264 113 ILE A CA 1
ATOM 1883 C C . ILE A 1 121 ? -6.13773 30.43557 31.23888 1.000 47.30275 113 ILE A C 1
ATOM 1884 O O . ILE A 1 121 ? -5.87408 29.27063 31.56294 1.000 46.23852 113 ILE A O 1
ATOM 1900 N N . ARG A 1 122 ? -5.37045 31.14548 30.41675 1.000 47.45410 114 ARG A N 1
ATOM 1901 C CA . ARG A 1 122 ? -4.24993 30.54483 29.71338 1.000 52.82502 114 ARG A CA 1
ATOM 1902 C C . ARG A 1 122 ? -3.17455 31.59813 29.51533 1.000 54.00851 114 ARG A C 1
ATOM 1903 O O . ARG A 1 122 ? -3.46139 32.80142 29.54777 1.000 54.90078 114 ARG A O 1
ATOM 1924 N N . PRO A 1 123 ? -1.93799 31.18556 29.31126 1.000 57.14958 115 PRO A N 1
ATOM 1925 C CA . PRO A 1 123 ? -0.89270 32.16707 28.98403 1.000 62.13132 115 PRO A CA 1
ATOM 1926 C C . PRO A 1 123 ? -1.25039 32.86194 27.68560 1.000 57.92819 115 PRO A C 1
ATOM 1927 O O . PRO A 1 123 ? -1.77145 32.24617 26.75247 1.000 57.54247 115 PRO A O 1
ATOM 1938 N N . ALA A 1 124 ? -0.98046 34.16199 27.63689 1.000 68.21377 116 ALA A N 1
ATOM 1939 C CA . ALA A 1 124 ? -1.34788 34.96538 26.47665 1.000 75.74557 116 ALA A CA 1
ATOM 1940 C C . ALA A 1 124 ? -0.40908 34.71599 25.30100 1.000 90.28063 116 ALA A C 1
ATOM 1941 O O . ALA A 1 124 ? 0.79950 34.53127 25.47932 1.000 90.70152 116 ALA A O 1
ATOM 1948 N N . SER A 1 125 ? -0.97765 34.71031 24.09608 1.000 86.79648 117 SER A N 1
ATOM 1949 C CA . SER A 1 125 ? -0.19203 34.59050 22.87367 1.000 104.97853 117 SER A CA 1
ATOM 1950 C C . SER A 1 125 ? -0.87126 35.30751 21.71007 1.000 107.12179 117 SER A C 1
ATOM 1951 O O . SER A 1 125 ? -0.24252 36.10258 21.01006 1.000 113.18458 117 SER A O 1
ATOM 1959 N N . GLN B 1 9 ? 16.75034 13.68270 24.17311 1.000 97.45073 1 GLN B N 1
ATOM 1960 C CA . GLN B 1 9 ? 16.08671 12.46940 24.73177 1.000 103.16223 1 GLN B CA 1
ATOM 1961 C C . GLN B 1 9 ? 14.57264 12.65516 24.78963 1.000 99.63300 1 GLN B C 1
ATOM 1962 O O . GLN B 1 9 ? 14.07675 13.74456 24.51939 1.000 99.28558 1 GLN B O 1
ATOM 1976 N N . MET B 1 10 ? 13.86876 11.58169 25.16933 1.000 100.19875 2 MET B N 1
ATOM 1977 C CA . MET B 1 10 ? 12.41044 11.49987 25.17063 1.000 87.78961 2 MET B CA 1
ATOM 1978 C C . MET B 1 10 ? 11.82886 11.79572 26.55201 1.000 81.04155 2 MET B C 1
ATOM 1979 O O . MET B 1 10 ? 12.35620 11.35333 27.57530 1.000 81.21525 2 MET B O 1
ATOM 1993 N N . THR B 1 11 ? 10.71627 12.51872 26.57921 1.000 74.69277 3 THR B N 1
ATOM 1994 C CA . THR B 1 11 ? 10.14361 12.96985 27.83696 1.000 83.84575 3 THR B CA 1
ATOM 1995 C C . THR B 1 11 ? 8.71258 12.47231 27.98846 1.000 73.28286 3 THR B C 1
ATOM 1996 O O . THR B 1 11 ? 7.96122 12.39710 27.01778 1.000 68.56334 3 THR B O 1
ATOM 2007 N N . GLU B 1 12 ? 8.34669 12.15932 29.23107 1.000 83.60129 4 GLU B N 1
ATOM 2008 C CA . GLU B 1 12 ? 6.99382 11.69518 29.52249 1.000 79.62526 4 GLU B CA 1
ATOM 2009 C C . GLU B 1 12 ? 5.97364 12.83152 29.44015 1.000 68.04125 4 GLU B C 1
ATOM 2010 O O . GLU B 1 12 ? 6.26008 13.98675 29.75540 1.000 69.71532 4 GLU B O 1
ATOM 2022 N N . LEU B 1 13 ? 4.77105 12.48358 28.98416 1.000 65.01581 5 LEU B N 1
ATOM 2023 C CA . LEU B 1 13 ? 3.67180 13.43912 28.95103 1.000 63.57173 5 LEU B CA 1
ATOM 2024 C C . LEU B 1 13 ? 3.09107 13.63804 30.34158 1.000 66.61721 5 LEU B C 1
ATOM 2025 O O . LEU B 1 13 ? 3.07951 12.73016 31.16866 1.000 68.16283 5 LEU B O 1
ATOM 2041 N N . LEU B 1 14 ? 2.66026 14.86063 30.61147 1.000 65.19880 6 LEU B N 1
ATOM 2042 C CA . LEU B 1 14 ? 1.81640 15.13089 31.76693 1.000 65.92106 6 LEU B CA 1
ATOM 2043 C C . LEU B 1 14 ? 0.44987 14.50067 31.53575 1.000 67.67306 6 LEU B C 1
ATOM 2044 O O . LEU B 1 14 ? 0.05042 14.23535 30.40234 1.000 64.96946 6 LEU B O 1
ATOM 2060 N N . ASP B 1 15 ? -0.26325 14.24373 32.63489 1.000 56.20943 7 ASP B N 1
ATOM 2061 C CA . ASP B 1 15 ? -1.61826 13.70510 32.50108 1.000 60.11176 7 ASP B CA 1
ATOM 2062 C C . ASP B 1 15 ? -2.47162 14.58479 31.60348 1.000 53.54615 7 ASP B C 1
ATOM 2063 O O . ASP B 1 15 ? -3.24495 14.08082 30.76905 1.000 51.00637 7 ASP B O 1
ATOM 2072 N N . SER B 1 16 ? -2.36426 15.91107 31.77319 1.000 49.32549 8 SER B N 1
ATOM 2073 C CA . SER B 1 16 ? -3.15691 16.81949 30.94888 1.000 53.15308 8 SER B CA 1
ATOM 2074 C C . SER B 1 16 ? -2.83676 16.65428 29.46440 1.000 55.03539 8 SER B C 1
ATOM 2075 O O . SER B 1 16 ? -3.72952 16.78233 28.60289 1.000 46.62483 8 SER B O 1
ATOM 2083 N N . GLU B 1 17 ? -1.55530 16.39311 29.14177 1.000 50.95952 9 GLU B N 1
ATOM 2084 C CA . GLU B 1 17 ? -1.14947 16.26006 27.75214 1.000 47.06968 9 GLU B CA 1
ATOM 2085 C C . GLU B 1 17 ? -1.64598 14.95119 27.16577 1.000 47.82404 9 GLU B C 1
ATOM 2086 O O . GLU B 1 17 ? -2.01772 14.88973 25.98213 1.000 45.25631 9 GLU B O 1
ATOM 2098 N N . GLN B 1 18 ? -1.62384 13.89004 27.97394 1.000 47.22825 10 GLN B N 1
ATOM 2099 C CA . GLN B 1 18 ? -2.21472 12.62114 27.57414 1.000 45.18112 10 GLN B CA 1
ATOM 2100 C C . GLN B 1 18 ? -3.70977 12.77596 27.30652 1.000 48.03313 10 GLN B C 1
ATOM 2101 O O . GLN B 1 18 ? -4.20472 12.36472 26.24212 1.000 48.94410 10 GLN B O 1
ATOM 2115 N N . ARG B 1 19 ? -4.44960 13.35570 28.26086 1.000 44.30312 11 ARG B N 1
ATOM 2116 C CA . ARG B 1 19 ? -5.89931 13.53656 28.07586 1.000 47.54828 11 ARG B CA 1
ATOM 2117 C C . ARG B 1 19 ? -6.19792 14.36298 26.83350 1.000 43.60960 11 ARG B C 1
ATOM 2118 O O . ARG B 1 19 ? -7.13290 14.05675 26.05760 1.000 41.64102 11 ARG B O 1
ATOM 2139 N N . GLN B 1 20 ? -5.43180 15.41859 26.61490 1.000 40.04220 12 GLN B N 1
ATOM 2140 C CA . GLN B 1 20 ? -5.66631 16.21726 25.40953 1.000 46.00397 12 GLN B CA 1
ATOM 2141 C C . GLN B 1 20 ? -5.48525 15.38603 24.14884 1.000 39.01708 12 GLN B C 1
ATOM 2142 O O . GLN B 1 20 ? -6.32779 15.43865 23.23067 1.000 39.74685 12 GLN B O 1
ATOM 2156 N N . GLY B 1 21 ? -4.37734 14.64028 24.04312 1.000 40.90718 13 GLY B N 1
ATOM 2157 C CA . GLY B 1 21 ? -4.15082 13.82289 22.85550 1.000 42.07379 13 GLY B CA 1
ATOM 2158 C C . GLY B 1 21 ? -5.26387 12.81361 22.61876 1.000 40.96647 13 GLY B C 1
ATOM 2159 O O . GLY B 1 21 ? -5.72264 12.61940 21.48083 1.000 40.76281 13 GLY B O 1
ATOM 2163 N N . LEU B 1 22 ? -5.71195 12.15010 23.68233 1.000 42.40542 14 LEU B N 1
ATOM 2164 C CA . LEU B 1 22 ? -6.78714 11.17527 23.51362 1.000 44.49599 14 LEU B CA 1
ATOM 2165 C C . LEU B 1 22 ? -8.07719 11.84366 23.06212 1.000 44.25119 14 LEU B C 1
ATOM 2166 O O . LEU B 1 22 ? -8.81482 11.29274 22.22881 1.000 42.78504 14 LEU B O 1
ATOM 2182 N N . MET B 1 23 ? -8.38802 13.01218 23.62647 1.000 41.02880 15 MET B N 1
ATOM 2183 C CA . MET B 1 23 ? -9.60641 13.72520 23.22908 1.000 40.88677 15 MET B CA 1
ATOM 2184 C C . MET B 1 23 ? -9.54398 14.08732 21.75378 1.000 42.84295 15 MET B C 1
ATOM 2185 O O . MET B 1 23 ? -10.53804 13.95435 21.01568 1.000 39.46342 15 MET B O 1
ATOM 2199 N N . ILE B 1 24 ? -8.37914 14.54753 21.32139 1.000 37.67902 16 ILE B N 1
ATOM 2200 C CA . ILE B 1 24 ? -8.21517 14.90843 19.89990 1.000 38.53258 16 ILE B CA 1
ATOM 2201 C C . ILE B 1 24 ? -8.28407 13.67254 19.01968 1.000 40.25251 16 ILE B C 1
ATOM 2202 O O . ILE B 1 24 ? -8.93194 13.67774 17.96847 1.000 37.13984 16 ILE B O 1
ATOM 2218 N N . GLU B 1 25 ? -7.62883 12.58773 19.41431 1.000 39.98317 17 GLU B N 1
ATOM 2219 C CA . GLU B 1 25 ? -7.69359 11.35711 18.64384 1.000 40.49365 17 GLU B CA 1
ATOM 2220 C C . GLU B 1 25 ? -9.13742 10.91687 18.43600 1.000 40.43220 17 GLU B C 1
ATOM 2221 O O . GLU B 1 25 ? -9.50921 10.46295 17.33844 1.000 37.87970 17 GLU B O 1
ATOM 2233 N N . GLN B 1 26 ? -9.95858 11.03833 19.47392 1.000 42.12194 18 GLN B N 1
ATOM 2234 C CA . GLN B 1 26 ? -11.34914 10.64623 19.38933 1.000 44.36296 18 GLN B CA 1
ATOM 2235 C C . GLN B 1 26 ? -12.10665 11.52663 18.41612 1.000 42.41704 18 GLN B C 1
ATOM 2236 O O . GLN B 1 26 ? -12.95139 11.03733 17.64583 1.000 41.98505 18 GLN B O 1
ATOM 2250 N N . HIS B 1 27 ? -11.82293 12.83222 18.42471 1.000 39.13279 19 HIS B N 1
ATOM 2251 C CA . HIS B 1 27 ? -12.56623 13.71652 17.53438 1.000 40.35030 19 HIS B CA 1
ATOM 2252 C C . HIS B 1 27 ? -12.14302 13.48763 16.08952 1.000 37.23285 19 HIS B C 1
ATOM 2253 O O . HIS B 1 27 ? -12.97088 13.52793 15.18672 1.000 38.27606 19 HIS B O 1
ATOM 2267 N N . VAL B 1 28 ? -10.83993 13.26341 15.85311 1.000 33.13393 20 VAL B N 1
ATOM 2268 C CA . VAL B 1 28 ? -10.39666 12.95763 14.48296 1.000 33.85291 20 VAL B CA 1
ATOM 2269 C C . VAL B 1 28 ? -10.99766 11.65471 14.00151 1.000 35.36196 20 VAL B C 1
ATOM 2270 O O . VAL B 1 28 ? -11.40040 11.53009 12.83185 1.000 36.97182 20 VAL B O 1
ATOM 2283 N N . GLU B 1 29 ? -11.06137 10.64486 14.88714 1.000 41.80869 21 GLU B N 1
ATOM 2284 C CA . GLU B 1 29 ? -11.68597 9.38658 14.50924 1.000 38.64252 21 GLU B CA 1
ATOM 2285 C C . GLU B 1 29 ? -13.16622 9.60506 14.15192 1.000 39.52735 21 GLU B C 1
ATOM 2286 O O . GLU B 1 29 ? -13.67607 9.01751 13.18807 1.000 43.53090 21 GLU B O 1
ATOM 2298 N N . ALA B 1 30 ? -13.85471 10.41658 14.93265 1.000 38.00329 22 ALA B N 1
ATOM 2299 C CA . ALA B 1 30 ? -15.28485 10.64064 14.66962 1.000 44.85495 22 ALA B CA 1
ATOM 2300 C C . ALA B 1 30 ? -15.50110 11.38336 13.34739 1.000 43.18680 22 ALA B C 1
ATOM 2301 O O . ALA B 1 30 ? -16.49356 11.11282 12.58574 1.000 41.10110 22 ALA B O 1
ATOM 2308 N N . GLU B 1 31 ? -14.65189 12.37617 13.09481 1.000 39.25161 23 GLU B N 1
ATOM 2309 C CA . GLU B 1 31 ? -14.66876 13.09560 11.81835 1.000 43.98499 23 GLU B CA 1
ATOM 2310 C C . GLU B 1 31 ? -14.49810 12.13171 10.66814 1.000 44.04590 23 GLU B C 1
ATOM 2311 O O . GLU B 1 31 ? -15.25023 12.16839 9.69161 1.000 43.94076 23 GLU B O 1
ATOM 2323 N N . LEU B 1 32 ? -13.48096 11.26149 10.73384 1.000 38.10268 24 LEU B N 1
ATOM 2324 C CA . LEU B 1 32 ? -13.29523 10.34180 9.60767 1.000 41.47670 24 LEU B CA 1
ATOM 2325 C C . LEU B 1 32 ? -14.43850 9.33854 9.47341 1.000 45.20167 24 LEU B C 1
ATOM 2326 O O . LEU B 1 32 ? -14.79612 8.95102 8.35454 1.000 43.22309 24 LEU B O 1
ATOM 2342 N N . ALA B 1 33 ? -15.03340 8.88546 10.58823 1.000 42.05051 25 ALA B N 1
ATOM 2343 C CA . ALA B 1 33 ? -16.10813 7.92208 10.48784 1.000 48.16949 25 ALA B CA 1
ATOM 2344 C C . ALA B 1 33 ? -17.31932 8.51118 9.76898 1.000 51.62016 25 ALA B C 1
ATOM 2345 O O . ALA B 1 33 ? -18.13154 7.76382 9.22702 1.000 56.44835 25 ALA B O 1
ATOM 2352 N N . ASN B 1 34 ? -17.45512 9.83613 9.80491 1.000 46.71785 26 ASN B N 1
ATOM 2353 C CA . ASN B 1 34 ? -18.60402 10.54147 9.23739 1.000 45.46043 26 ASN B CA 1
ATOM 2354 C C . ASN B 1 34 ? -18.30995 11.12204 7.86492 1.000 48.81684 26 ASN B C 1
ATOM 2355 O O . ASN B 1 34 ? -19.18816 11.73321 7.23842 1.000 50.56250 26 ASN B O 1
ATOM 2366 N N . ASP B 1 35 ? -17.07918 10.96241 7.38249 1.000 46.47738 27 ASP B N 1
ATOM 2367 C CA . ASP B 1 35 ? -16.64698 11.48958 6.09647 1.000 48.57974 27 ASP B CA 1
ATOM 2368 C C . ASP B 1 35 ? -16.35463 10.29686 5.19319 1.000 51.67494 27 ASP B C 1
ATOM 2369 O O . ASP B 1 35 ? -15.42132 9.54421 5.47016 1.000 45.77513 27 ASP B O 1
ATOM 2378 N N . PRO B 1 36 ? -17.13167 10.01079 4.15850 1.000 44.84187 28 PRO B N 1
ATOM 2379 C CA . PRO B 1 36 ? -16.90592 8.76722 3.41783 1.000 42.77184 28 PRO B CA 1
ATOM 2380 C C . PRO B 1 36 ? -15.54347 8.76512 2.78939 1.000 40.81466 28 PRO B C 1
ATOM 2381 O O . PRO B 1 36 ? -15.10202 9.81169 2.28417 1.000 45.35885 28 PRO B O 1
ATOM 2392 N N . PRO B 1 37 ? -14.85869 7.60943 2.70868 1.000 47.71693 29 PRO B N 1
ATOM 2393 C CA . PRO B 1 37 ? -13.51307 7.56829 2.10848 1.000 48.37062 29 PRO B CA 1
ATOM 2394 C C . PRO B 1 37 ? -13.57207 7.42946 0.58330 1.000 42.59124 29 PRO B C 1
ATOM 2395 O O . PRO B 1 37 ? -13.17970 6.41241 -0.01678 1.000 45.82932 29 PRO B O 1
ATOM 2406 N N . ASN B 1 38 ? -14.14298 8.45194 -0.07136 1.000 49.13115 30 ASN B N 1
ATOM 2407 C CA . ASN B 1 38 ? -14.29429 8.46594 -1.52142 1.000 42.70211 30 ASN B CA 1
ATOM 2408 C C . ASN B 1 38 ? -13.66287 9.70000 -2.13783 1.000 43.70514 30 ASN B C 1
ATOM 2409 O O . ASN B 1 38 ? -13.99194 10.10878 -3.24395 1.000 43.21057 30 ASN B O 1
ATOM 2420 N N . ASP B 1 39 ? -12.65333 10.27777 -1.47043 1.000 41.68865 31 ASP B N 1
ATOM 2421 C CA . ASP B 1 39 ? -11.96786 11.43951 -2.00362 1.000 46.15612 31 ASP B CA 1
ATOM 2422 C C . ASP B 1 39 ? -11.01705 10.94606 -3.08696 1.000 48.29564 31 ASP B C 1
ATOM 2423 O O . ASP B 1 39 ? -10.31612 9.94343 -2.88188 1.000 52.24103 31 ASP B O 1
ATOM 2432 N N . LEU B 1 40 ? -11.03401 11.61397 -4.23572 1.000 41.15853 32 LEU B N 1
ATOM 2433 C CA . LEU B 1 40 ? -10.02675 11.32165 -5.26923 1.000 41.86627 32 LEU B CA 1
ATOM 2434 C C . LEU B 1 40 ? -8.62850 11.42406 -4.71440 1.000 43.99775 32 LEU B C 1
ATOM 2435 O O . LEU B 1 40 ? -7.70151 10.80276 -5.28505 1.000 49.90589 32 LEU B O 1
ATOM 2451 N N . MET B 1 41 ? -8.44041 12.32143 -3.78284 1.000 38.94605 33 MET B N 1
ATOM 2452 C CA . MET B 1 41 ? -7.10581 12.54028 -3.11664 1.000 40.12177 33 MET B CA 1
ATOM 2453 C C . MET B 1 41 ? -7.25597 12.10778 -1.68059 1.000 41.09067 33 MET B C 1
ATOM 2454 O O . MET B 1 41 ? -7.69340 12.87731 -0.82488 1.000 39.82114 33 MET B O 1
ATOM 2468 N N . TRP B 1 42 ? -6.97045 10.83788 -1.42327 1.000 43.56770 34 TRP B N 1
ATOM 2469 C CA . TRP B 1 42 ? -7.16165 10.32523 -0.07965 1.000 42.25104 34 TRP B CA 1
ATOM 2470 C C . TRP B 1 42 ? -6.51516 11.18935 0.98538 1.000 42.04315 34 TRP B C 1
ATOM 2471 O O . TRP B 1 42 ? -7.04037 11.34417 2.09607 1.000 39.45568 34 TRP B O 1
ATOM 2492 N N . TRP B 1 43 ? -5.37274 11.80858 0.66781 1.000 45.99942 35 TRP B N 1
ATOM 2493 C CA . TRP B 1 43 ? -4.65123 12.56986 1.67495 1.000 39.30186 35 TRP B CA 1
ATOM 2494 C C . TRP B 1 43 ? -5.29123 13.89102 2.00655 1.000 42.45012 35 TRP B C 1
ATOM 2495 O O . TRP B 1 43 ? -5.05251 14.42855 3.09171 1.000 43.26893 35 TRP B O 1
ATOM 2516 N N . ARG B 1 44 ? -6.17449 14.38669 1.12253 1.000 43.59410 36 ARG B N 1
ATOM 2517 C CA . ARG B 1 44 ? -6.88834 15.62904 1.38361 1.000 45.00017 36 ARG B CA 1
ATOM 2518 C C . ARG B 1 44 ? -7.98229 15.42854 2.42370 1.000 43.78278 36 ARG B C 1
ATOM 2519 O O . ARG B 1 44 ? -8.09527 16.22927 3.36192 1.000 42.60995 36 ARG B O 1
ATOM 2540 N N . ARG B 1 45 ? -8.72954 14.33157 2.30775 1.000 39.35978 37 ARG B N 1
ATOM 2541 C CA . ARG B 1 45 ? -9.73384 14.00848 3.32353 1.000 40.09709 37 ARG B CA 1
ATOM 2542 C C . ARG B 1 45 ? -9.07855 13.91999 4.71310 1.000 42.18827 37 ARG B C 1
ATOM 2543 O O . ARG B 1 45 ? -9.60267 14.47721 5.70809 1.000 41.70112 37 ARG B O 1
ATOM 2564 N N . LEU B 1 46 ? -7.91779 13.27899 4.77568 1.000 39.66319 38 LEU B N 1
ATOM 2565 C CA . LEU B 1 46 ? -7.24145 13.14207 6.07968 1.000 38.54875 38 LEU B CA 1
ATOM 2566 C C . LEU B 1 46 ? -6.78053 14.48526 6.62140 1.000 44.55498 38 LEU B C 1
ATOM 2567 O O . LEU B 1 46 ? -6.94942 14.77926 7.82460 1.000 41.38475 38 LEU B O 1
ATOM 2583 N N . PHE B 1 47 ? -6.18344 15.30185 5.76576 1.000 40.23301 39 PHE B N 1
ATOM 2584 C CA . PHE B 1 47 ? -5.72901 16.60872 6.23114 1.000 45.48316 39 PHE B CA 1
ATOM 2585 C C . PHE B 1 47 ? -6.89658 17.47075 6.74112 1.000 40.19409 39 PHE B C 1
ATOM 2586 O O . PHE B 1 47 ? -6.74681 18.21981 7.69496 1.000 43.59970 39 PHE B O 1
ATOM 2603 N N . ARG B 1 48 ? -8.02261 17.45228 6.03918 1.000 40.10881 40 ARG B N 1
ATOM 2604 C CA . ARG B 1 48 ? -9.13962 18.26589 6.49676 1.000 41.94538 40 ARG B CA 1
ATOM 2605 C C . ARG B 1 48 ? -9.56598 17.84578 7.89154 1.000 44.05229 40 ARG B C 1
ATOM 2606 O O . ARG B 1 48 ? -9.90253 18.69419 8.72612 1.000 46.59861 40 ARG B O 1
ATOM 2627 N N . ALA B 1 49 ? -9.53255 16.55042 8.18855 1.000 46.03462 41 ALA B N 1
ATOM 2628 C CA . ALA B 1 49 ? -9.95506 16.14873 9.52636 1.000 43.07585 41 ALA B CA 1
ATOM 2629 C C . ALA B 1 49 ? -8.97005 16.65327 10.57510 1.000 39.29982 41 ALA B C 1
ATOM 2630 O O . ALA B 1 49 ? -9.38323 17.06910 11.66531 1.000 40.60898 41 ALA B O 1
ATOM 2637 N N . ILE B 1 50 ? -7.67023 16.61160 10.28229 1.000 39.09046 42 ILE B N 1
ATOM 2638 C CA . ILE B 1 50 ? -6.72018 17.03688 11.32388 1.000 39.09230 42 ILE B CA 1
ATOM 2639 C C . ILE B 1 50 ? -6.55662 18.55091 11.32170 1.000 44.98141 42 ILE B C 1
ATOM 2640 O O . ILE B 1 50 ? -6.21070 19.12726 12.34234 1.000 44.10743 42 ILE B O 1
ATOM 2656 N N . ASP B 1 51 ? -6.85924 19.23014 10.21356 1.000 39.71923 43 ASP B N 1
ATOM 2657 C CA . ASP B 1 51 ? -6.87210 20.69006 10.24490 1.000 47.40555 43 ASP B CA 1
ATOM 2658 C C . ASP B 1 51 ? -8.00891 21.19126 11.12409 1.000 44.71938 43 ASP B C 1
ATOM 2659 O O . ASP B 1 51 ? -7.84038 22.15354 11.88843 1.000 42.99162 43 ASP B O 1
ATOM 2668 N N . LYS B 1 52 ? -9.18106 20.53664 11.04607 1.000 42.94305 44 LYS B N 1
ATOM 2669 C CA . LYS B 1 52 ? -10.34400 20.98053 11.79459 1.000 45.29521 44 LYS B CA 1
ATOM 2670 C C . LYS B 1 52 ? -10.16644 20.77477 13.29287 1.000 40.73973 44 LYS B C 1
ATOM 2671 O O . LYS B 1 52 ? -10.60654 21.61543 14.07664 1.000 42.85639 44 LYS B O 1
ATOM 2690 N N . TRP B 1 53 ? -9.45670 19.70730 13.71763 1.000 39.46333 45 TRP B N 1
ATOM 2691 C CA . TRP B 1 53 ? -9.48384 19.34866 15.13377 1.000 39.05057 45 TRP B CA 1
ATOM 2692 C C . TRP B 1 53 ? -8.17602 19.63445 15.85189 1.000 41.96939 45 TRP B C 1
ATOM 2693 O O . TRP B 1 53 ? -8.05979 19.32511 17.05153 1.000 38.98020 45 TRP B O 1
ATOM 2714 N N . ALA B 1 54 ? -7.22524 20.26626 15.18362 1.000 39.58457 46 ALA B N 1
ATOM 2715 C CA . ALA B 1 54 ? -5.99832 20.65818 15.88935 1.000 41.05875 46 ALA B CA 1
ATOM 2716 C C . ALA B 1 54 ? -6.34968 21.66363 16.97018 1.000 39.10368 46 ALA B C 1
ATOM 2717 O O . ALA B 1 54 ? -7.13247 22.59222 16.72175 1.000 41.64800 46 ALA B O 1
ATOM 2724 N N . PRO B 1 55 ? -5.83016 21.50236 18.17996 1.000 41.04713 47 PRO B N 1
ATOM 2725 C CA . PRO B 1 55 ? -6.09697 22.47827 19.24855 1.000 44.48016 47 PRO B CA 1
ATOM 2726 C C . PRO B 1 55 ? -5.45404 23.82749 18.95395 1.000 41.15800 47 PRO B C 1
ATOM 2727 O O . PRO B 1 55 ? -4.53083 23.92081 18.12667 1.000 44.66342 47 PRO B O 1
ATOM 2738 N N . PRO B 1 56 ? -5.97777 24.89141 19.55251 1.000 42.88445 48 PRO B N 1
ATOM 2739 C CA . PRO B 1 56 ? -5.41193 26.22686 19.34472 1.000 49.52854 48 PRO B CA 1
ATOM 2740 C C . PRO B 1 56 ? -3.90314 26.20189 19.54446 1.000 51.71367 48 PRO B C 1
ATOM 2741 O O . PRO B 1 56 ? -3.39428 25.54627 20.45379 1.000 47.59067 48 PRO B O 1
ATOM 2752 N N . GLY B 1 57 ? -3.18045 26.87331 18.64085 1.000 51.37843 49 GLY B N 1
ATOM 2753 C CA . GLY B 1 57 ? -1.74558 27.01787 18.78882 1.000 50.06787 49 GLY B CA 1
ATOM 2754 C C . GLY B 1 57 ? -0.92444 25.78982 18.47719 1.000 53.15654 49 GLY B C 1
ATOM 2755 O O . GLY B 1 57 ? 0.29218 25.79284 18.72965 1.000 56.12568 49 GLY B O 1
ATOM 2759 N N . GLN B 1 58 ? -1.54406 24.73329 17.95237 1.000 43.76905 50 GLN B N 1
ATOM 2760 C CA . GLN B 1 58 ? -0.87319 23.49584 17.63934 1.000 42.31620 50 GLN B CA 1
ATOM 2761 C C . GLN B 1 58 ? -1.25008 23.05350 16.23278 1.000 48.56223 50 GLN B C 1
ATOM 2762 O O . GLN B 1 58 ? -2.20955 23.55190 15.64574 1.000 42.97709 50 GLN B O 1
ATOM 2776 N N . ARG B 1 59 ? -0.46975 22.11583 15.70192 1.000 42.58974 51 ARG B N 1
ATOM 2777 C CA . ARG B 1 59 ? -0.80435 21.40650 14.48776 1.000 38.91232 51 ARG B CA 1
ATOM 2778 C C . ARG B 1 59 ? -0.75410 19.91471 14.76200 1.000 39.50571 51 ARG B C 1
ATOM 2779 O O . ARG B 1 59 ? -0.13889 19.45999 15.73555 1.000 44.70835 51 ARG B O 1
ATOM 2800 N N . LEU B 1 60 ? -1.45651 19.16222 13.92826 1.000 37.11284 52 LEU B N 1
ATOM 2801 C CA . LEU B 1 60 ? -1.50409 17.71305 13.98413 1.000 39.73711 52 LEU B CA 1
ATOM 2802 C C . LEU B 1 60 ? -0.80304 17.09639 12.79155 1.000 36.13987 52 LEU B C 1
ATOM 2803 O O . LEU B 1 60 ? -0.82445 17.64867 11.67843 1.000 40.14822 52 LEU B O 1
ATOM 2819 N N . LEU B 1 61 ? -0.23849 15.91063 13.00148 1.000 37.89738 53 LEU B N 1
ATOM 2820 C CA . LEU B 1 61 ? 0.31307 15.09099 11.91932 1.000 34.39405 53 LEU B CA 1
ATOM 2821 C C . LEU B 1 61 ? -0.30516 13.72789 11.98079 1.000 37.53336 53 LEU B C 1
ATOM 2822 O O . LEU B 1 61 ? -0.55425 13.21541 13.07402 1.000 38.00705 53 LEU B O 1
ATOM 2838 N N . LEU B 1 62 ? -0.61924 13.13839 10.81986 1.000 36.23084 54 LEU B N 1
ATOM 2839 C CA . LEU B 1 62 ? -1.05260 11.75059 10.78112 1.000 36.82670 54 LEU B CA 1
ATOM 2840 C C . LEU B 1 62 ? 0.02301 10.99148 10.03838 1.000 39.71108 54 LEU B C 1
ATOM 2841 O O . LEU B 1 62 ? 0.40815 11.41340 8.93886 1.000 40.60558 54 LEU B O 1
ATOM 2857 N N . VAL B 1 63 ? 0.37318 9.81267 10.53248 1.000 38.34205 55 VAL B N 1
ATOM 2858 C CA . VAL B 1 63 ? 1.33495 8.95869 9.81166 1.000 41.96786 55 VAL B CA 1
ATOM 2859 C C . VAL B 1 63 ? 0.63525 7.65308 9.45742 1.000 43.17439 55 VAL B C 1
ATOM 2860 O O . VAL B 1 63 ? 0.02463 7.01143 10.31755 1.000 40.91774 55 VAL B O 1
ATOM 2873 N N . THR B 1 64 ? 0.72189 7.27112 8.19876 1.000 39.97242 56 THR B N 1
ATOM 2874 C CA . THR B 1 64 ? 0.11613 6.04268 7.69378 1.000 41.29133 56 THR B CA 1
ATOM 2875 C C . THR B 1 64 ? 1.00545 4.83232 7.94213 1.000 48.16276 56 THR B C 1
ATOM 2876 O O . THR B 1 64 ? 2.22576 4.93133 8.23549 1.000 46.19680 56 THR B O 1
ATOM 2887 N N . THR B 1 65 ? 0.40512 3.65146 7.79664 1.000 43.86172 57 THR B N 1
ATOM 2888 C CA . THR B 1 65 ? 1.18995 2.44822 7.98888 1.000 49.98495 57 THR B CA 1
ATOM 2889 C C . THR B 1 65 ? 2.22753 2.28971 6.88717 1.000 57.41188 57 THR B C 1
ATOM 2890 O O . THR B 1 65 ? 3.18202 1.53654 7.07180 1.000 58.24875 57 THR B O 1
ATOM 2901 N N . GLU B 1 66 ? 2.02775 2.94257 5.74348 1.000 48.19736 58 GLU B N 1
ATOM 2902 C CA . GLU B 1 66 ? 3.00621 2.86309 4.65450 1.000 55.65257 58 GLU B CA 1
ATOM 2903 C C . GLU B 1 66 ? 4.10331 3.91830 4.77038 1.000 51.92846 58 GLU B C 1
ATOM 2904 O O . GLU B 1 66 ? 4.98499 3.96144 3.90958 1.000 57.97776 58 GLU B O 1
ATOM 2916 N N . GLY B 1 67 ? 4.06721 4.75728 5.78133 1.000 47.64189 59 GLY B N 1
ATOM 2917 C CA . GLY B 1 67 ? 5.09064 5.76357 5.98571 1.000 51.37406 59 GLY B CA 1
ATOM 2918 C C . GLY B 1 67 ? 4.83164 7.11532 5.35670 1.000 50.34271 59 GLY B C 1
ATOM 2919 O O . GLY B 1 67 ? 5.77147 7.87953 5.16980 1.000 46.47354 59 GLY B O 1
ATOM 2923 N N . ARG B 1 68 ? 3.57937 7.44555 5.01281 1.000 40.35618 60 ARG B N 1
ATOM 2924 C CA . ARG B 1 68 ? 3.27413 8.78024 4.54406 1.000 39.69674 60 ARG B CA 1
ATOM 2925 C C . ARG B 1 68 ? 2.85106 9.62990 5.71830 1.000 41.44375 60 ARG B C 1
ATOM 2926 O O . ARG B 1 68 ? 2.32416 9.11843 6.71458 1.000 46.03626 60 ARG B O 1
ATOM 2947 N N . VAL B 1 69 ? 3.04244 10.94100 5.59364 1.000 38.58244 61 VAL B N 1
ATOM 2948 C CA A VAL B 1 69 ? 2.74445 11.87613 6.66706 0.480 40.67221 61 VAL B CA 1
ATOM 2949 C CA B VAL B 1 69 ? 2.75335 11.89575 6.66007 0.520 40.67149 61 VAL B CA 1
ATOM 2950 C C . VAL B 1 69 ? 1.83920 12.96852 6.12652 1.000 40.15409 61 VAL B C 1
ATOM 2951 O O . VAL B 1 69 ? 2.11495 13.58223 5.09929 1.000 44.31945 61 VAL B O 1
ATOM 2974 N N . ILE B 1 70 ? 0.74407 13.19788 6.81653 1.000 37.99265 62 ILE B N 1
ATOM 2975 C CA . ILE B 1 70 ? -0.20796 14.22501 6.44075 1.000 36.47565 62 ILE B CA 1
ATOM 2976 C C . ILE B 1 70 ? -0.01396 15.38606 7.42596 1.000 37.20410 62 ILE B C 1
ATOM 2977 O O . ILE B 1 70 ? 0.01578 15.16057 8.63200 1.000 37.27170 62 ILE B O 1
ATOM 2993 N N . GLY B 1 71 ? 0.07960 16.61297 6.91083 1.000 39.32474 63 GLY B N 1
ATOM 2994 C CA . GLY B 1 71 ? 0.12851 17.80587 7.72334 1.000 38.08134 63 GLY B CA 1
ATOM 2995 C C . GLY B 1 71 ? 1.49901 18.41707 7.90785 1.000 41.30998 63 GLY B C 1
ATOM 2996 O O . GLY B 1 71 ? 1.61476 19.44675 8.58147 1.000 41.88362 63 GLY B O 1
ATOM 3000 N N . ALA B 1 72 ? 2.52591 17.84086 7.30644 1.000 40.62723 64 ALA B N 1
ATOM 3001 C CA . ALA B 1 72 ? 3.88802 18.30441 7.55065 1.000 45.85439 64 ALA B CA 1
ATOM 3002 C C . ALA B 1 72 ? 4.30044 19.25219 6.44841 1.000 46.59831 64 ALA B C 1
ATOM 3003 O O . ALA B 1 72 ? 3.85705 19.11736 5.30564 1.000 48.81966 64 ALA B O 1
ATOM 3010 N N . GLU B 1 73 ? 5.20145 20.17601 6.78053 1.000 49.29116 65 GLU B N 1
ATOM 3011 C CA . GLU B 1 73 ? 5.93843 20.90464 5.74282 1.000 52.40360 65 GLU B CA 1
ATOM 3012 C C . GLU B 1 73 ? 7.19201 20.13720 5.35978 1.000 60.37476 65 GLU B C 1
ATOM 3013 O O . GLU B 1 73 ? 7.70343 19.29567 6.11071 1.000 55.85862 65 GLU B O 1
ATOM 3025 N N . ARG B 1 74 ? 7.68978 20.42990 4.14881 1.000 62.55716 66 ARG B N 1
ATOM 3026 C CA . ARG B 1 74 ? 8.87770 19.74426 3.66602 1.000 63.69688 66 ARG B CA 1
ATOM 3027 C C . ARG B 1 74 ? 10.04140 19.87279 4.64784 1.000 63.27816 66 ARG B C 1
ATOM 3028 O O . ARG B 1 74 ? 10.72632 18.88716 4.94447 1.000 62.37105 66 ARG B O 1
ATOM 3049 N N . SER B 1 75 ? 10.24879 21.07574 5.18922 1.000 64.44200 67 SER B N 1
ATOM 3050 C CA . SER B 1 75 ? 11.35499 21.33057 6.11605 1.000 67.78308 67 SER B CA 1
ATOM 3051 C C . SER B 1 75 ? 11.27707 20.52737 7.41482 1.000 61.85850 67 SER B C 1
ATOM 3052 O O . SER B 1 75 ? 12.29754 20.41107 8.12296 1.000 62.33801 67 SER B O 1
ATOM 3060 N N . GLU B 1 76 ? 10.09095 20.03806 7.78410 1.000 62.60310 68 GLU B N 1
ATOM 3061 C CA . GLU B 1 76 ? 9.89396 19.30227 9.02629 1.000 55.61790 68 GLU B CA 1
ATOM 3062 C C . GLU B 1 76 ? 10.10709 17.81153 8.85981 1.000 58.18683 68 GLU B C 1
ATOM 3063 O O . GLU B 1 76 ? 10.13459 17.09525 9.85600 1.000 52.57034 68 GLU B O 1
ATOM 3075 N N . MET B 1 77 ? 10.22665 17.31430 7.62079 1.000 56.37505 69 MET B N 1
ATOM 3076 C CA . MET B 1 77 ? 10.27199 15.87421 7.44312 1.000 54.73693 69 MET B CA 1
ATOM 3077 C C . MET B 1 77 ? 11.43909 15.26344 8.22259 1.000 55.18089 69 MET B C 1
ATOM 3078 O O . MET B 1 77 ? 11.30412 14.15543 8.75994 1.000 54.36749 69 MET B O 1
ATOM 3092 N N . GLN B 1 78 ? 12.59352 15.96317 8.29411 1.000 58.06896 70 GLN B N 1
ATOM 3093 C CA . GLN B 1 78 ? 13.73981 15.39759 8.97405 1.000 59.21983 70 GLN B CA 1
ATOM 3094 C C . GLN B 1 78 ? 13.45678 15.17055 10.46989 1.000 57.21049 70 GLN B C 1
ATOM 3095 O O . GLN B 1 78 ? 13.71184 14.08291 10.99757 1.000 56.50412 70 GLN B O 1
ATOM 3109 N N . ILE B 1 79 ? 12.93240 16.17675 11.16145 1.000 57.54939 71 ILE B N 1
ATOM 3110 C CA . ILE B 1 79 ? 12.72439 15.96689 12.60271 1.000 54.42890 71 ILE B CA 1
ATOM 3111 C C . ILE B 1 79 ? 11.59237 14.98356 12.84380 1.000 52.27622 71 ILE B C 1
ATOM 3112 O O . ILE B 1 79 ? 11.57682 14.25776 13.84561 1.000 50.83115 71 ILE B O 1
ATOM 3128 N N . ILE B 1 80 ? 10.57534 14.94377 11.95001 1.000 50.11538 72 ILE B N 1
ATOM 3129 C CA . ILE B 1 80 ? 9.53826 13.96770 12.17000 1.000 48.05010 72 ILE B CA 1
ATOM 3130 C C . ILE B 1 80 ? 10.10107 12.55865 12.07659 1.000 48.73193 72 ILE B C 1
ATOM 3131 O O . ILE B 1 80 ? 9.69525 11.66949 12.84163 1.000 47.82052 72 ILE B O 1
ATOM 3147 N N . ARG B 1 81 ? 10.99105 12.29889 11.08041 1.000 50.84835 73 ARG B N 1
ATOM 3148 C CA . ARG B 1 81 ? 11.55237 10.95607 10.97313 1.000 52.21309 73 ARG B CA 1
ATOM 3149 C C . ARG B 1 81 ? 12.33211 10.62520 12.23260 1.000 52.97395 73 ARG B C 1
ATOM 3150 O O . ARG B 1 81 ? 12.27795 9.50156 12.74588 1.000 53.29738 73 ARG B O 1
ATOM 3171 N N . ASN B 1 82 ? 13.15127 11.57983 12.66078 1.000 54.18120 74 ASN B N 1
ATOM 3172 C CA . ASN B 1 82 ? 13.95144 11.36485 13.84701 1.000 55.69761 74 ASN B CA 1
ATOM 3173 C C . ASN B 1 82 ? 13.04389 11.01223 15.02275 1.000 53.59895 74 ASN B C 1
ATOM 3174 O O . ASN B 1 82 ? 13.28131 10.02504 15.72036 1.000 60.02017 74 ASN B O 1
ATOM 3185 N N . PHE B 1 83 ? 11.93941 11.75713 15.17671 1.000 51.12228 75 PHE B N 1
ATOM 3186 C CA . PHE B 1 83 ? 11.05157 11.55581 16.32833 1.000 49.62310 75 PHE B CA 1
ATOM 3187 C C . PHE B 1 83 ? 10.40621 10.18245 16.27642 1.000 49.11805 75 PHE B C 1
ATOM 3188 O O . PHE B 1 83 ? 10.45269 9.42124 17.23619 1.000 62.69049 75 PHE B O 1
ATOM 3205 N N . ILE B 1 84 ? 9.73673 9.86236 15.14935 1.000 50.68618 76 ILE B N 1
ATOM 3206 C CA . ILE B 1 84 ? 9.09126 8.56434 15.02200 1.000 54.23768 76 ILE B CA 1
ATOM 3207 C C . ILE B 1 84 ? 10.09399 7.43237 15.16040 1.000 59.75592 76 ILE B C 1
ATOM 3208 O O . ILE B 1 84 ? 9.75419 6.34162 15.64052 1.000 67.10125 76 ILE B O 1
ATOM 3224 N N . GLY B 1 85 ? 11.33567 7.64580 14.70686 1.000 61.64079 77 GLY B N 1
ATOM 3225 C CA . GLY B 1 85 ? 12.34872 6.62225 14.88228 1.000 62.37140 77 GLY B CA 1
ATOM 3226 C C . GLY B 1 85 ? 12.59359 6.30511 16.34261 1.000 74.80354 77 GLY B C 1
ATOM 3227 O O . GLY B 1 85 ? 13.02487 5.19752 16.68163 1.000 78.78127 77 GLY B O 1
ATOM 3231 N N . GLN B 1 86 ? 12.32517 7.26593 17.22110 1.000 68.66502 78 GLN B N 1
ATOM 3232 C CA . GLN B 1 86 ? 12.48649 7.07543 18.65956 1.000 80.75089 78 GLN B CA 1
ATOM 3233 C C . GLN B 1 86 ? 11.18610 6.71536 19.34498 1.000 85.22920 78 GLN B C 1
ATOM 3234 O O . GLN B 1 86 ? 11.20731 5.99800 20.35126 1.000 90.40714 78 GLN B O 1
ATOM 3248 N N . ALA B 1 87 ? 10.06350 7.19753 18.81082 1.000 88.08985 79 ALA B N 1
ATOM 3249 C CA . ALA B 1 87 ? 8.76878 6.97556 19.42970 1.000 90.68677 79 ALA B CA 1
ATOM 3250 C C . ALA B 1 87 ? 8.55420 5.48915 19.66612 1.000 103.05900 79 ALA B C 1
ATOM 3251 O O . ALA B 1 87 ? 9.09229 4.63124 18.95846 1.000 94.29976 79 ALA B O 1
ATOM 3258 N N . ASP B 1 88 ? 7.75594 5.19369 20.67185 1.000 124.54383 80 ASP B N 1
ATOM 3259 C CA . ASP B 1 88 ? 7.32661 3.84404 20.95981 1.000 129.03869 80 ASP B CA 1
ATOM 3260 C C . ASP B 1 88 ? 5.91979 3.67684 20.38908 1.000 104.81415 80 ASP B C 1
ATOM 3261 O O . ASP B 1 88 ? 5.50820 4.41913 19.49018 1.000 97.10907 80 ASP B O 1
ATOM 3270 N N . ASN B 1 89 ? 5.19169 2.68132 20.87320 1.000 102.57287 81 ASN B N 1
ATOM 3271 C CA . ASN B 1 89 ? 3.80278 2.55988 20.48951 1.000 91.46945 81 ASN B CA 1
ATOM 3272 C C . ASN B 1 89 ? 3.00361 3.69290 21.13016 1.000 87.38733 81 ASN B C 1
ATOM 3273 O O . ASN B 1 89 ? 3.49554 4.43424 21.99286 1.000 79.17625 81 ASN B O 1
ATOM 3284 N N . ALA B 1 90 ? 1.74396 3.81936 20.70326 1.000 78.40667 82 ALA B N 1
ATOM 3285 C CA . ALA B 1 90 ? 0.83636 4.76613 21.33826 1.000 72.49002 82 ALA B CA 1
ATOM 3286 C C . ALA B 1 90 ? 0.50765 4.39055 22.77302 1.000 79.62701 82 ALA B C 1
ATOM 3287 O O . ALA B 1 90 ? -0.14035 5.18413 23.46217 1.000 81.57794 82 ALA B O 1
ATOM 3294 N N . ASP B 1 91 ? 0.91393 3.20554 23.23687 1.000 82.03498 83 ASP B N 1
ATOM 3295 C CA . ASP B 1 91 ? 0.78419 2.89543 24.65227 1.000 89.55641 83 ASP B CA 1
ATOM 3296 C C . ASP B 1 91 ? 1.71503 3.74041 25.50814 1.000 86.72380 83 ASP B C 1
ATOM 3297 O O . ASP B 1 91 ? 1.59272 3.70886 26.73330 1.000 89.46776 83 ASP B O 1
ATOM 3306 N N . HIS B 1 92 ? 2.66026 4.46237 24.90608 1.000 81.00688 84 HIS B N 1
ATOM 3307 C CA . HIS B 1 92 ? 3.59710 5.28344 25.66094 1.000 83.07516 84 HIS B CA 1
ATOM 3308 C C . HIS B 1 92 ? 4.01114 6.48789 24.83486 1.000 79.25851 84 HIS B C 1
ATOM 3309 O O . HIS B 1 92 ? 5.17204 6.61719 24.41983 1.000 81.79591 84 HIS B O 1
ATOM 3323 N N . PRO B 1 93 ? 3.09240 7.42646 24.62602 1.000 73.56982 85 PRO B N 1
ATOM 3324 C CA . PRO B 1 93 ? 3.43402 8.65662 23.90707 1.000 70.03815 85 PRO B CA 1
ATOM 3325 C C . PRO B 1 93 ? 4.44074 9.49865 24.67470 1.000 72.61422 85 PRO B C 1
ATOM 3326 O O . PRO B 1 93 ? 4.52841 9.43803 25.90819 1.000 76.07263 85 PRO B O 1
ATOM 3337 N N . GLN B 1 94 ? 5.19868 10.31136 23.93072 1.000 56.14491 86 GLN B N 1
ATOM 3338 C CA . GLN B 1 94 ? 6.30889 11.06168 24.53730 1.000 58.11379 86 GLN B CA 1
ATOM 3339 C C . GLN B 1 94 ? 6.43400 12.40206 23.83131 1.000 53.93523 86 GLN B C 1
ATOM 3340 O O . GLN B 1 94 ? 5.68023 12.69723 22.89195 1.000 47.80946 86 GLN B O 1
ATO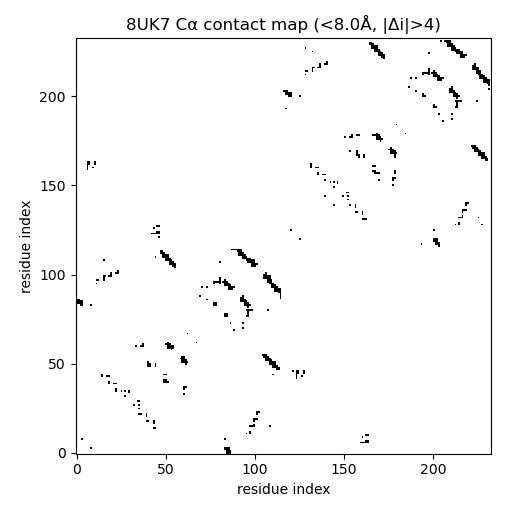M 3354 N N . LYS B 1 95 ? 7.37716 13.22861 24.29215 1.000 53.56216 87 LYS B N 1
ATOM 3355 C CA . LYS B 1 95 ? 7.59160 14.52580 23.66392 1.000 49.23994 87 LYS B CA 1
ATOM 3356 C C . LYS B 1 95 ? 9.08402 14.84031 23.60061 1.000 57.72109 87 LYS B C 1
ATOM 3357 O O . LYS B 1 95 ? 9.86464 14.42926 24.46273 1.000 55.90312 87 LYS B O 1
ATOM 3376 N N . LYS B 1 96 ? 9.45768 15.61408 22.58276 1.000 52.35824 88 LYS B N 1
ATOM 3377 C CA . LYS B 1 96 ? 10.85408 16.00579 22.37972 1.000 56.31512 88 LYS B CA 1
ATOM 3378 C C . LYS B 1 96 ? 10.89375 17.39508 21.75230 1.000 57.10017 88 LYS B C 1
ATOM 3379 O O . LYS B 1 96 ? 10.11216 17.71525 20.83479 1.000 54.50719 88 LYS B O 1
ATOM 3398 N N . LYS B 1 97 ? 11.79393 18.22734 22.27575 1.000 61.26657 89 LYS B N 1
ATOM 3399 C CA . LYS B 1 97 ? 11.97375 19.56568 21.74421 1.000 70.25133 89 LYS B CA 1
ATOM 3400 C C . LYS B 1 97 ? 12.99371 19.52685 20.61461 1.000 66.14564 89 LYS B C 1
ATOM 3401 O O . LYS B 1 97 ? 14.09060 18.97566 20.77549 1.000 69.51861 89 LYS B O 1
ATOM 3420 N N . TYR B 1 98 ? 12.66179 20.18069 19.51761 1.000 65.68793 90 TYR B N 1
ATOM 3421 C CA . TYR B 1 98 ? 13.55450 20.37164 18.37967 1.000 74.23153 90 TYR B CA 1
ATOM 3422 C C . TYR B 1 98 ? 13.63967 21.88960 18.21183 1.000 76.28496 90 TYR B C 1
ATOM 3423 O O . TYR B 1 98 ? 12.90256 22.49363 17.42799 1.000 75.68252 90 TYR B O 1
ATOM 3441 N N . GLY B 1 99 ? 14.49382 22.51200 19.01273 1.000 77.31216 91 GLY B N 1
ATOM 3442 C CA . GLY B 1 99 ? 14.63692 23.94790 18.97221 1.000 81.33943 91 GLY B CA 1
ATOM 3443 C C . GLY B 1 99 ? 13.36963 24.67838 19.35363 1.000 91.39252 91 GLY B C 1
ATOM 3444 O O . GLY B 1 99 ? 12.93552 24.62609 20.51170 1.000 81.33545 91 GLY B O 1
ATOM 3448 N N . ARG B 1 100 ? 12.76608 25.37837 18.39605 1.000 84.77760 92 ARG B N 1
ATOM 3449 C CA . ARG B 1 100 ? 11.59761 26.18508 18.70952 1.000 95.47542 92 ARG B CA 1
ATOM 3450 C C . ARG B 1 100 ? 10.28964 25.40185 18.62850 1.000 92.63978 92 ARG B C 1
ATOM 3451 O O . ARG B 1 100 ? 9.23129 25.97139 18.92361 1.000 96.06447 92 ARG B O 1
ATOM 3472 N N . VAL B 1 101 ? 10.32598 24.12291 18.25046 1.000 80.34709 93 VAL B N 1
ATOM 3473 C CA . VAL B 1 101 ? 9.11770 23.30421 18.17020 1.000 71.03648 93 VAL B CA 1
ATOM 3474 C C . VAL B 1 101 ? 9.27557 22.08596 19.07589 1.000 70.05391 93 VAL B C 1
ATOM 3475 O O . VAL B 1 101 ? 10.35139 21.79153 19.60776 1.000 73.24904 93 VAL B O 1
ATOM 3488 N N . GLU B 1 102 ? 8.15813 21.41309 19.28460 1.000 59.46414 94 GLU B N 1
ATOM 3489 C CA . GLU B 1 102 ? 8.07728 20.21873 20.10547 1.000 53.00003 94 GLU B CA 1
ATOM 3490 C C . GLU B 1 102 ? 7.12240 19.24605 19.44553 1.000 56.28089 94 GLU B C 1
ATOM 3491 O O . GLU B 1 102 ? 6.01324 19.63596 19.04800 1.000 51.45900 94 GLU B O 1
ATOM 3503 N N . LEU B 1 103 ? 7.54941 17.99838 19.30507 1.000 50.30045 95 LEU B N 1
ATOM 3504 C CA . LEU B 1 103 ? 6.63754 16.94732 18.81727 1.000 47.89833 95 LEU B CA 1
ATOM 3505 C C . LEU B 1 103 ? 6.13253 16.14212 20.01749 1.000 46.23193 95 LEU B C 1
ATOM 3506 O O . LEU B 1 103 ? 6.85895 15.96796 21.00040 1.000 45.21954 95 LEU B O 1
ATOM 3522 N N . VAL B 1 104 ? 4.90992 15.61729 19.88164 1.000 44.07385 96 VAL B N 1
ATOM 3523 C CA . VAL B 1 104 ? 4.17473 14.87410 20.92135 1.000 43.26048 96 VAL B CA 1
ATOM 3524 C C . VAL B 1 104 ? 3.40823 13.71060 20.29634 1.000 46.84679 96 VAL B C 1
ATOM 3525 O O . VAL B 1 104 ? 2.61502 13.90499 19.34888 1.000 41.67180 96 VAL B O 1
ATOM 3538 N N . GLY B 1 105 ? 3.61073 12.50759 20.83594 1.000 46.53780 97 GLY B N 1
ATOM 3539 C CA . GLY B 1 105 ? 2.86443 11.34974 20.40350 1.000 46.49195 97 GLY B CA 1
ATOM 3540 C C . GLY B 1 105 ? 3.65628 10.06479 20.48607 1.000 43.26236 97 GLY B C 1
ATOM 3541 O O . GLY B 1 105 ? 4.75647 10.02026 21.08759 1.000 46.92185 97 GLY B O 1
ATOM 3545 N N . PRO B 1 106 ? 3.15565 8.98072 19.85066 1.000 43.54024 98 PRO B N 1
ATOM 3546 C CA . PRO B 1 106 ? 1.93804 8.91568 18.99872 1.000 41.33179 98 PRO B CA 1
ATOM 3547 C C . PRO B 1 106 ? 0.69071 8.64757 19.75927 1.000 43.54395 98 PRO B C 1
ATOM 3548 O O . PRO B 1 106 ? 0.68715 8.03141 20.82238 1.000 48.53561 98 PRO B O 1
ATOM 3559 N N . PHE B 1 107 ? -0.40197 9.15666 19.22092 1.000 42.88218 99 PHE B N 1
ATOM 3560 C CA . PHE B 1 107 ? -1.75082 8.74465 19.53646 1.000 36.62687 99 PHE B CA 1
ATOM 3561 C C . PHE B 1 107 ? -2.28389 7.95732 18.34510 1.000 48.04619 99 PHE B C 1
ATOM 3562 O O . PHE B 1 107 ? -1.59805 7.78831 17.34671 1.000 48.14155 99 PHE B O 1
ATOM 3579 N N . SER B 1 108 ? -3.54002 7.49812 18.42590 1.000 46.81340 100 SER B N 1
ATOM 3580 C CA . SER B 1 108 ? -4.02295 6.46132 17.52119 1.000 50.47724 100 SER B CA 1
ATOM 3581 C C . SER B 1 108 ? -5.37088 6.83977 16.90299 1.000 45.61159 100 SER B C 1
ATOM 3582 O O . SER B 1 108 ? -6.26612 7.27233 17.60963 1.000 42.92162 100 SER B O 1
ATOM 3590 N N . VAL B 1 109 ? -5.49468 6.63784 15.59832 1.000 43.02543 101 VAL B N 1
ATOM 3591 C CA . VAL B 1 109 ? -6.69720 6.96020 14.85991 1.000 43.00875 101 VAL B CA 1
ATOM 3592 C C . VAL B 1 109 ? -7.04301 5.77371 13.98836 1.000 46.48433 101 VAL B C 1
ATOM 3593 O O . VAL B 1 109 ? -6.24304 5.37747 13.13598 1.000 44.65577 101 VAL B O 1
ATOM 3606 N N . ARG B 1 110 ? -8.23105 5.20351 14.21095 1.000 45.61708 102 ARG B N 1
ATOM 3607 C CA . ARG B 1 110 ? -8.78951 4.16456 13.35148 1.000 45.08475 102 ARG B CA 1
ATOM 3608 C C . ARG B 1 110 ? -9.63436 4.83215 12.28818 1.000 45.65200 102 ARG B C 1
ATOM 3609 O O . ARG B 1 110 ? -10.41737 5.75032 12.57932 1.000 46.59951 102 ARG B O 1
ATOM 3630 N N . ASP B 1 111 ? -9.51968 4.33135 11.03872 1.000 45.87077 103 ASP B N 1
ATOM 3631 C CA . ASP B 1 111 ? -10.30830 4.87844 9.90942 1.000 51.66981 103 ASP B CA 1
ATOM 3632 C C . ASP B 1 111 ? -10.73940 3.70651 9.04484 1.000 58.47983 103 ASP B C 1
ATOM 3633 O O . ASP B 1 111 ? -10.05789 3.36014 8.07709 1.000 49.13862 103 ASP B O 1
ATOM 3642 N N . GLY B 1 112 ? -11.86395 3.11475 9.37994 1.000 59.04194 104 GLY B N 1
ATOM 3643 C CA . GLY B 1 112 ? -12.28186 1.91309 8.67499 1.000 56.66471 104 GLY B CA 1
ATOM 3644 C C . GLY B 1 112 ? -11.25130 0.85454 8.98193 1.000 62.32613 104 GLY B C 1
ATOM 3645 O O . GLY B 1 112 ? -10.99548 0.53533 10.14127 1.000 63.46250 104 GLY B O 1
ATOM 3649 N N . GLU B 1 113 ? -10.62517 0.32477 7.93318 1.000 58.02349 105 GLU B N 1
ATOM 3650 C CA . GLU B 1 113 ? -9.61642 -0.70764 8.05969 1.000 65.22353 105 GLU B CA 1
ATOM 3651 C C . GLU B 1 113 ? -8.21838 -0.13181 8.17400 1.000 63.73496 105 GLU B C 1
ATOM 3652 O O . GLU B 1 113 ? -7.29540 -0.86240 8.54982 1.000 63.17742 105 GLU B O 1
ATOM 3664 N N . ASP B 1 114 ? -8.05277 1.14067 7.83134 1.000 59.52914 106 ASP B N 1
ATOM 3665 C CA . ASP B 1 114 ? -6.77982 1.82775 7.98535 1.000 53.10351 106 ASP B CA 1
ATOM 3666 C C . ASP B 1 114 ? -6.60274 2.29895 9.41596 1.000 53.68496 106 ASP B C 1
ATOM 3667 O O . ASP B 1 114 ? -7.57378 2.59210 10.12729 1.000 52.60455 106 ASP B O 1
ATOM 3676 N N . ASN B 1 115 ? -5.34074 2.33610 9.84495 1.000 48.24480 107 ASN B N 1
ATOM 3677 C CA . ASN B 1 115 ? -4.94655 2.82679 11.14633 1.000 48.79066 107 ASN B CA 1
ATOM 3678 C C . ASN B 1 115 ? -3.80738 3.80965 10.94651 1.000 44.06760 107 ASN B C 1
ATOM 3679 O O . ASN B 1 115 ? -2.91273 3.58132 10.11418 1.000 46.25542 107 ASN B O 1
ATOM 3690 N N . TYR B 1 116 ? -3.85682 4.89624 11.69177 1.000 40.05229 108 TYR B N 1
ATOM 3691 C CA . TYR B 1 116 ? -2.87915 5.95429 11.61578 1.000 42.29656 108 TYR B CA 1
ATOM 3692 C C . TYR B 1 116 ? -2.30629 6.21673 13.00071 1.000 44.44733 108 TYR B C 1
ATOM 3693 O O . TYR B 1 116 ? -2.94709 5.94902 14.03568 1.000 40.72825 108 TYR B O 1
ATOM 3711 N N . GLN B 1 117 ? -1.09726 6.76625 13.00543 1.000 39.49985 109 GLN B N 1
ATOM 3712 C CA . GLN B 1 117 ? -0.58527 7.41398 14.20744 1.000 35.86907 109 GLN B CA 1
ATOM 3713 C C . GLN B 1 117 ? -0.76697 8.91657 14.10565 1.000 34.74979 109 GLN B C 1
ATOM 3714 O O . GLN B 1 117 ? -0.53656 9.51833 13.05674 1.000 41.83290 109 GLN B O 1
ATOM 3728 N N . LEU B 1 118 ? -1.18008 9.51933 15.19570 1.000 37.80387 110 LEU B N 1
ATOM 3729 C CA . LEU B 1 118 ? -1.41221 10.94729 15.32059 1.000 36.22949 110 LEU B CA 1
ATOM 3730 C C . LEU B 1 118 ? -0.34490 11.57014 16.22758 1.000 46.44530 110 LEU B C 1
ATOM 3731 O O . LEU B 1 118 ? -0.03196 11.02522 17.27916 1.000 40.06190 110 LEU B O 1
ATOM 3747 N N . TYR B 1 119 ? 0.19575 12.71566 15.81502 1.000 34.37770 111 TYR B N 1
ATOM 3748 C CA . TYR B 1 119 ? 1.17476 13.46707 16.59758 1.000 39.23254 111 TYR B CA 1
ATOM 3749 C C . TYR B 1 119 ? 0.76330 14.92604 16.63997 1.000 41.90933 111 TYR B C 1
ATOM 3750 O O . TYR B 1 119 ? 0.07593 15.44635 15.74236 1.000 35.20159 111 TYR B O 1
ATOM 3768 N N . LEU B 1 120 ? 1.13528 15.59719 17.70261 1.000 39.18579 112 LEU B N 1
ATOM 3769 C CA . LEU B 1 120 ? 0.95866 17.03897 17.81524 1.000 36.17326 112 LEU B CA 1
ATOM 3770 C C . LEU B 1 120 ? 2.29349 17.73405 17.60288 1.000 40.50582 112 LEU B C 1
ATOM 3771 O O . LEU B 1 120 ? 3.33755 17.26394 18.06502 1.000 46.06006 112 LEU B O 1
ATOM 3787 N N . ILE B 1 121 ? 2.28007 18.85058 16.88667 1.000 46.55000 113 ILE B N 1
ATOM 3788 C CA . ILE B 1 121 ? 3.49671 19.65265 16.73246 1.000 46.17733 113 ILE B CA 1
ATOM 3789 C C . ILE B 1 121 ? 3.13526 21.05288 17.20884 1.000 56.50770 113 ILE B C 1
ATOM 3790 O O . ILE B 1 121 ? 2.07594 21.58624 16.85126 1.000 50.82269 113 ILE B O 1
ATOM 3806 N N . ARG B 1 122 ? 3.95362 21.60585 18.09687 1.000 52.04319 114 ARG B N 1
ATOM 3807 C CA . ARG B 1 122 ? 3.53146 22.79712 18.81740 1.000 63.04769 114 ARG B CA 1
ATOM 3808 C C . ARG B 1 122 ? 4.75461 23.63917 19.13049 1.000 63.57687 114 ARG B C 1
ATOM 3809 O O . ARG B 1 122 ? 5.87560 23.11843 19.18749 1.000 61.05804 114 ARG B O 1
ATOM 3830 N N . PRO B 1 123 ? 4.57146 24.93586 19.36361 1.000 70.30071 115 PRO B N 1
ATOM 3831 C CA . PRO B 1 123 ? 5.69325 25.75586 19.82744 1.000 71.08945 115 PRO B CA 1
ATOM 3832 C C . PRO B 1 123 ? 6.22694 25.26466 21.16065 1.000 73.80858 115 PRO B C 1
ATOM 3833 O O . PRO B 1 123 ? 5.48037 24.84693 22.04665 1.000 68.10460 115 PRO B O 1
ATOM 3844 N N . ALA B 1 124 ? 7.54634 25.30303 21.28506 1.000 71.40364 116 AL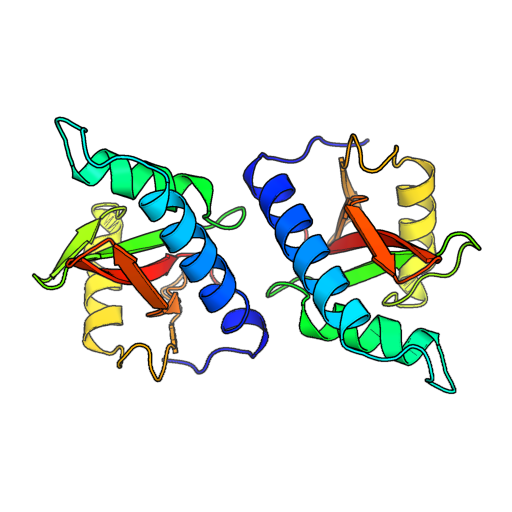A B N 1
ATOM 3845 C CA . ALA B 1 124 ? 8.20025 24.89621 22.51456 1.000 76.11918 116 ALA B CA 1
ATOM 3846 C C . ALA B 1 124 ? 8.02902 26.00519 23.55021 1.000 85.12213 116 ALA B C 1
ATOM 3847 O O . ALA B 1 124 ? 8.07057 27.19584 23.21503 1.000 81.35438 116 ALA B O 1
ATOM 3854 N N . SER B 1 125 ? 7.80837 25.62267 24.80609 1.000 87.01243 117 SER B N 1
ATOM 3855 C CA . SER B 1 125 ? 7.71817 26.63680 25.85949 1.000 87.85721 117 SER B CA 1
ATOM 3856 C C . SER B 1 125 ? 8.15312 26.10120 27.21803 1.000 92.92621 117 SER B C 1
ATOM 3857 O O . SER B 1 125 ? 8.98945 26.70798 27.89633 1.000 92.18875 117 SER B O 1
#

InterPro domains:
  IPR003594 Histidine kinase/HSP90-like ATPase domain [PF02518] (345-454)
  IPR003594 Histidine kinase/HSP90-like ATPase domain [SM00387] (345-455)
  IPR003660 HAMP domain [PF00672] (181-233)
  IPR003660 HAMP domain [PS50885] (184-237)
  IPR003660 HAMP domain [SM00304] (184-237)
  IPR003661 Signal transduction histidine kinase, dimerisation/phosphoacceptor domain [PF00512] (239-299)
  IPR003661 Signal transduction histidine kinase, dimerisation/phosphoacceptor domain [SM00388] (238-300)
  IPR003661 Signal transduction histidine kinase, dimerisation/phosphoacceptor domain [cd00082] (236-296)
  IPR004358 Signal transduction histidine kinase-related protein, C-terminal [PR00344] (380-394)
  IPR004358 Signal transduction histidine kinase-related protein, C-terminal [PR00344] (398-408)
  IPR004358 Signal transduction histidine kinase-related protein, C-terminal [PR00344] (415-433)
  IPR004358 Signal transduction histidine kinase-related protein, C-terminal [PR00344] (439-452)
  IPR005467 Histidine kinase domain [PS50109] (245-455)
  IPR032404 Two-component sensor protein CpxA, periplasmic domain [PF16527] (82-150)
  IPR036097 Signal transduction histidine kinase, dimerisation/phosphoacceptor domain superfamily [SSF47384] (224-299)
  IPR036890 Histidine kinase/HSP90-like ATPase superfamily [G3DSA:3.30.565.10] (303-456)
  IPR036890 Histidine kinase/HSP90-like ATPase superfamily [SSF55874] (289-453)
  IPR038515 Two-component sensor protein CpxA, periplasmic domain superfamily [G3DSA:3.30.450.210] (27-147)
  IPR050398 Heme sensor protein HssS/ArlS-like [PTHR45528] (1-455)
  IPR058125 Sensor histidine kinase CpxA [NF007007] (1-456)

Solvent-accessible surface area: 13507 Å² total; per-residue (Å²): 78,72,99,26,106,106,29,7,61,80,15,0,79,9,6,29,109,42,0,26,59,44,1,86,134,30,80,115,122,25,184,71,140,122,106,18,2,98,96,0,2,95,77,36,12,7,27,71,43,92,5,0,0,13,18,108,143,54,181,37,21,22,30,100,230,101,25,47,144,39,2,154,65,0,49,69,87,21,71,94,43,131,66,6,14,29,51,114,39,69,225,47,5,2,3,0,0,3,40,1,160,20,74,154,72,71,19,58,0,2,3,8,25,84,32,128,184,32,70,97,24,107,108,28,9,75,70,18,0,81,8,5,27,84,38,0,27,62,41,3,94,134,50,78,112,116,38,175,68,112,120,85,15,2,89,145,3,3,91,80,37,14,8,26,63,35,91,6,0,0,17,12,107,140,56,152,34,12,20,29,108,223,101,26,60,129,41,5,144,70,0,54,68,68,18,74,85,31,128,70,5,12,31,43,137,38,55,222,47,24,1,2,0,0,6,44,1,164,13,73,159,73,77,19,61,0,4,4,5,35,88,29,162

Foldseek 3Di:
DAADDPVQLVLQVVLLVQLQVQLVPDDQPDPPSLVSSVVSQVVSAPPQKGKWKAWPVGDIRPDDPVCPVVVVVVVVPADDQVTWGKDDDVQKMKTDFDWHDRPPTIITMMMIHTDD/DWAADDPVRLVLLVVLLVQLQVQLQPPDCPDPDNLVSSQVSQVVRADPQKGKWKAWPVGDIHGDDPVCPVVVVVVVVPADPQVTWTWDDDDQKMKIDFDWHDRPPTIITMMMIGTDD

Organism: Escherichia coli (strain K12) (NCBI:txid83333)

Secondary structure (DSSP, 8-state):
-EEPPHHHHHHHHHHHHHHHHHHHTS-S--SSHHHHHHHHHHHHSPTT-EEEEEETTS-EES--GGGHHHHHHHHHH---TTS-EEEEETTEEEEEEEEEEETTEEEEEEEEEE--/--EEPPHHHHHHHHHHHHHHHHHHHTS-S--SSHHHHHHHHHHHHPPTT-EEEEEETTS-EES--GGGHHHHHHHHHH---TTS-EEEEETTEEEEEEEEEEETTEEEEEEEEEE--

B-factor: mean 62.51, std 20.13, range [31.28, 173.38]